Protein AF-A0A1C6C8S8-F1 (afdb_monomer_lite)

pLDDT: mean 81.88, std 15.85, range [28.2, 95.25]

Foldseek 3Di:
DDDDDDDDDDPDDDPPPDDDWAFLKKFKDKDFLVNLVQVLLVVLLVLLVVLVVLVVVLVVQVVCCVVVVDFLVVSLVSLVVSLVVLVVVLVVSNVVSVVVQVVVCVVQVDRMWMWIWGHTCWIWIDIPRDDIDTHQLQQQQEWADEPQWIWRDGPPRDTDTGGQVRMPNDHPVVVLVSSCVRHVNYDSDHHYSPCSSVVSVVSSVVSVVSSVVSVVVNVVVVVVVVVPDDPVVVVVVVVVVVVVD

Sequence (245 aa):
MPEIKTGNAGNQAQGGRALSSQPVFHAQFPVGKQEYAEFGQAPYVWLIKFHLICLAVILLSFLMQAITEQNYLCCACVSGASALLCGSYDIQAERGSRLAYRRHMISEGKPGTIYFLNFCGYLVSATDTHTPVSYDYKSIVSIAESERFFLLFLPYRLYIPVEKAAICGGSREEFLSYLFSKCPRCRSAVQKVKYKRQICLALAILFLAAFLLGFALFVFDSVRKAAAYPKGEIEKMLLIALKLL

Structure (mmCIF, N/CA/C/O backbone):
data_AF-A0A1C6C8S8-F1
#
_entry.id   AF-A0A1C6C8S8-F1
#
loop_
_atom_site.group_PDB
_atom_site.id
_atom_site.type_symbol
_atom_site.label_atom_id
_atom_site.label_alt_id
_atom_site.label_comp_id
_atom_site.label_asym_id
_atom_site.label_entity_id
_atom_site.label_seq_id
_atom_site.pdbx_PDB_ins_code
_atom_site.Cartn_x
_atom_site.Cartn_y
_atom_site.Cartn_z
_atom_site.occupancy
_atom_site.B_iso_or_equiv
_atom_site.auth_seq_id
_atom_site.auth_comp_id
_atom_site.auth_asym_id
_atom_site.auth_atom_id
_atom_site.pdbx_PDB_model_num
ATOM 1 N N . MET A 1 1 ? 58.501 -12.801 -20.873 1.00 44.22 1 MET A N 1
ATOM 2 C CA . MET A 1 1 ? 57.377 -12.473 -21.775 1.00 44.22 1 MET A CA 1
ATOM 3 C C . MET A 1 1 ? 57.221 -13.598 -22.778 1.00 44.22 1 MET A C 1
ATOM 5 O O . MET A 1 1 ? 58.154 -13.818 -23.539 1.00 44.22 1 MET A O 1
ATOM 9 N N . PRO A 1 2 ? 56.091 -14.314 -22.755 1.00 34.44 2 PRO A N 1
ATOM 10 C CA . PRO A 1 2 ? 55.593 -14.997 -23.937 1.00 34.44 2 PRO A CA 1
ATOM 11 C C . PRO A 1 2 ? 54.220 -14.450 -24.353 1.00 34.44 2 PRO A C 1
ATOM 13 O O . PRO A 1 2 ? 53.378 -14.114 -23.520 1.00 34.44 2 PRO A O 1
ATOM 16 N N . GLU A 1 3 ? 54.044 -14.341 -2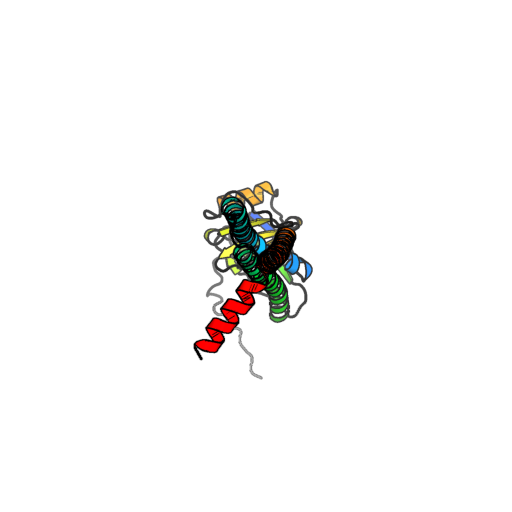5.665 1.00 30.28 3 GLU A N 1
ATOM 17 C CA . GLU A 1 3 ? 52.848 -13.883 -26.368 1.00 30.28 3 GLU A CA 1
ATOM 18 C C . GLU A 1 3 ? 51.630 -14.769 -26.075 1.00 30.28 3 GLU A C 1
ATOM 20 O O . GLU A 1 3 ? 51.677 -15.993 -26.215 1.00 30.28 3 GLU A O 1
ATOM 25 N N . I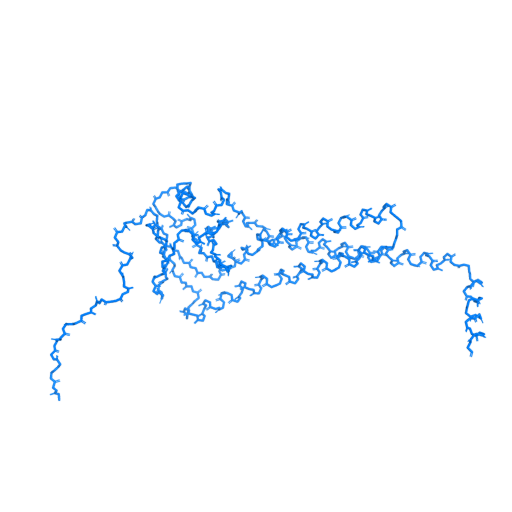LE A 1 4 ? 50.509 -14.137 -25.724 1.00 34.59 4 ILE A N 1
ATOM 26 C CA . ILE A 1 4 ? 49.207 -14.797 -25.632 1.00 34.59 4 ILE A CA 1
ATOM 27 C C . ILE A 1 4 ? 48.567 -14.738 -27.019 1.00 34.59 4 ILE A C 1
ATOM 29 O O . ILE A 1 4 ? 48.124 -13.684 -27.475 1.00 34.59 4 ILE A O 1
ATOM 33 N N . LYS A 1 5 ? 48.535 -15.893 -27.688 1.00 34.34 5 LYS A N 1
ATOM 34 C CA . LYS A 1 5 ? 47.766 -16.110 -28.913 1.00 34.34 5 LYS A CA 1
ATOM 35 C C . LYS A 1 5 ? 46.271 -16.011 -28.614 1.00 34.34 5 LYS A C 1
ATOM 37 O O . LYS A 1 5 ? 45.753 -16.649 -27.700 1.00 34.34 5 LYS A O 1
ATOM 42 N N . THR A 1 6 ? 45.596 -15.218 -29.431 1.00 40.19 6 THR A N 1
ATOM 43 C CA . THR A 1 6 ? 44.148 -15.066 -29.527 1.00 40.19 6 THR A CA 1
ATOM 44 C C . THR A 1 6 ? 43.479 -16.399 -29.873 1.00 40.19 6 THR A C 1
ATOM 46 O O . THR A 1 6 ? 43.725 -16.984 -30.925 1.00 40.19 6 THR A O 1
ATOM 49 N N . GLY A 1 7 ? 42.615 -16.875 -28.976 1.00 28.20 7 GLY A N 1
ATOM 50 C CA . GLY A 1 7 ? 41.793 -18.070 -29.155 1.00 28.20 7 GLY A CA 1
ATOM 51 C C . GLY A 1 7 ? 40.338 -17.752 -28.838 1.00 28.20 7 GLY A C 1
ATOM 52 O O . GLY A 1 7 ? 39.962 -17.595 -27.682 1.00 28.20 7 GLY A O 1
ATOM 53 N N . ASN A 1 8 ? 39.545 -17.616 -29.893 1.00 38.50 8 ASN A N 1
ATOM 54 C CA . ASN A 1 8 ? 38.111 -17.370 -29.876 1.00 38.50 8 ASN A CA 1
ATOM 55 C C . ASN A 1 8 ? 37.381 -18.643 -29.401 1.00 38.50 8 ASN A C 1
ATOM 57 O O . ASN A 1 8 ? 37.517 -19.683 -30.042 1.00 38.50 8 ASN A O 1
ATOM 61 N N . ALA A 1 9 ? 36.608 -18.581 -28.313 1.00 33.06 9 ALA A N 1
ATOM 62 C CA . ALA A 1 9 ? 35.713 -19.671 -27.924 1.00 33.06 9 ALA A CA 1
ATOM 63 C C . ALA A 1 9 ? 34.519 -19.167 -27.097 1.00 33.06 9 ALA A C 1
ATOM 65 O O . ALA A 1 9 ? 34.649 -18.806 -25.932 1.00 33.06 9 ALA A O 1
ATOM 66 N N . GLY A 1 10 ? 33.335 -19.227 -27.711 1.00 28.81 10 GLY A N 1
ATOM 67 C CA . GLY A 1 10 ? 32.143 -19.718 -27.019 1.00 28.81 10 GLY A CA 1
ATOM 68 C C . GLY A 1 10 ? 31.379 -18.735 -26.140 1.00 28.81 10 GLY A C 1
ATOM 69 O O . GLY A 1 10 ? 31.114 -19.028 -24.979 1.00 28.81 10 GLY A O 1
ATOM 70 N N . ASN A 1 11 ? 30.912 -17.627 -26.712 1.00 38.31 11 ASN A N 1
ATOM 71 C CA . ASN A 1 11 ? 29.822 -16.850 -26.125 1.00 38.31 11 ASN A CA 1
ATOM 72 C C . ASN A 1 11 ? 28.483 -17.564 -26.403 1.00 38.31 11 ASN A C 1
ATOM 74 O O . ASN A 1 11 ? 27.768 -17.205 -27.333 1.00 38.31 11 ASN A O 1
ATOM 78 N N . GLN A 1 12 ? 28.162 -18.621 -25.653 1.00 42.69 12 GLN A N 1
ATOM 79 C CA . GLN A 1 12 ? 26.838 -19.254 -25.681 1.00 42.69 12 GLN A CA 1
ATOM 80 C C . GLN A 1 12 ? 26.563 -20.020 -24.381 1.00 42.69 12 GLN A C 1
ATOM 82 O O . GLN A 1 12 ? 26.837 -21.208 -24.271 1.00 42.69 12 GLN A O 1
ATOM 87 N N . ALA A 1 13 ? 25.953 -19.339 -23.412 1.00 38.59 13 ALA A N 1
ATOM 88 C CA . ALA A 1 13 ? 24.929 -19.924 -22.548 1.00 38.59 13 ALA A CA 1
ATOM 89 C C . ALA A 1 13 ? 24.179 -18.796 -21.818 1.00 38.59 13 ALA A C 1
ATOM 91 O O . ALA A 1 13 ? 24.781 -18.000 -21.112 1.00 38.59 13 ALA A O 1
ATOM 92 N N . GLN A 1 14 ? 22.852 -18.764 -21.992 1.00 34.88 14 GLN A N 1
ATOM 93 C CA . GLN A 1 14 ? 21.855 -17.999 -21.213 1.00 34.88 14 GLN A CA 1
ATOM 94 C C . GLN A 1 14 ? 21.559 -16.516 -21.547 1.00 34.88 14 GLN A C 1
ATOM 96 O O . GLN A 1 14 ? 20.908 -15.842 -20.757 1.00 34.88 14 GLN A O 1
ATOM 101 N N . GLY A 1 15 ? 21.878 -16.020 -22.748 1.00 31.59 15 GLY A N 1
ATOM 102 C CA . GLY A 1 15 ? 21.435 -14.685 -23.223 1.00 31.59 15 GLY A CA 1
ATOM 103 C C . GLY A 1 15 ? 20.272 -14.672 -24.237 1.00 31.59 15 GLY A C 1
ATOM 104 O O . GLY A 1 15 ? 19.901 -13.624 -24.758 1.00 31.59 15 GLY A O 1
ATOM 105 N N . GLY A 1 16 ? 19.707 -15.833 -24.578 1.00 32.88 16 GLY A N 1
ATOM 106 C CA . GLY A 1 16 ? 19.008 -16.048 -25.856 1.00 32.88 16 GLY A CA 1
ATOM 107 C C . GLY A 1 16 ? 17.499 -15.779 -25.932 1.00 32.88 16 GLY A C 1
ATOM 108 O O . GLY A 1 16 ? 16.850 -16.376 -26.785 1.00 32.88 16 GLY A O 1
ATOM 109 N N . ARG A 1 17 ? 16.897 -14.945 -25.072 1.00 41.84 17 ARG A N 1
ATOM 110 C CA . ARG A 1 17 ? 15.459 -14.583 -25.203 1.00 41.84 17 ARG A CA 1
ATOM 111 C C . ARG A 1 17 ? 15.162 -13.086 -25.320 1.00 41.84 17 ARG A C 1
ATOM 113 O O . ARG A 1 17 ? 14.005 -12.730 -25.505 1.00 41.84 17 ARG A O 1
ATOM 120 N N . ALA A 1 18 ? 16.165 -12.215 -25.233 1.00 48.12 18 ALA A N 1
ATOM 121 C CA . ALA A 1 18 ? 15.924 -10.806 -24.914 1.00 48.12 18 ALA A CA 1
ATOM 122 C C . ALA A 1 18 ? 15.908 -9.807 -26.093 1.00 48.12 18 ALA A C 1
ATOM 124 O O . ALA A 1 18 ? 15.709 -8.628 -25.829 1.00 48.12 18 ALA A O 1
ATOM 125 N N . LEU A 1 19 ? 16.107 -10.193 -27.365 1.00 46.41 19 LEU A N 1
ATOM 126 C CA . LEU A 1 19 ? 16.456 -9.181 -28.388 1.00 46.41 19 LEU A CA 1
ATOM 127 C C . LEU A 1 19 ? 15.880 -9.338 -29.813 1.00 46.41 19 LEU A C 1
ATOM 129 O O . LEU A 1 19 ? 16.496 -8.856 -30.755 1.00 46.41 19 LEU A O 1
ATOM 133 N N . SER A 1 20 ? 14.715 -9.965 -30.021 1.00 45.38 20 SER A N 1
ATOM 134 C CA . SER A 1 20 ? 14.151 -10.107 -31.388 1.00 45.38 20 SER A CA 1
ATOM 135 C C . SER A 1 20 ? 12.802 -9.427 -31.651 1.00 45.38 20 SER A C 1
ATOM 137 O O . SER A 1 20 ? 12.322 -9.462 -32.780 1.00 45.38 20 SER A O 1
ATOM 139 N N . SER A 1 21 ? 12.193 -8.763 -30.668 1.00 58.50 21 SER A N 1
ATOM 140 C CA . SER A 1 21 ? 10.951 -8.001 -30.870 1.00 58.50 21 SER A CA 1
ATOM 141 C C . SER A 1 21 ? 11.161 -6.546 -30.472 1.00 58.50 21 SER A C 1
ATOM 143 O O . SER A 1 21 ? 11.492 -6.292 -29.310 1.00 58.50 21 SER A O 1
ATOM 145 N N . GLN A 1 22 ? 10.959 -5.610 -31.407 1.00 70.56 22 GLN A N 1
ATOM 146 C CA . GLN A 1 22 ? 10.956 -4.180 -31.091 1.00 70.56 22 GLN A CA 1
ATOM 147 C C . GLN A 1 22 ? 9.948 -3.894 -29.961 1.00 70.56 22 GLN A C 1
ATOM 149 O O . GLN A 1 22 ? 8.860 -4.482 -29.961 1.00 70.56 22 GLN A O 1
ATOM 154 N N . PRO A 1 23 ? 10.305 -3.051 -28.974 1.00 78.69 23 PRO A N 1
ATOM 155 C CA . PRO A 1 23 ? 9.398 -2.707 -27.889 1.00 78.69 23 PRO A CA 1
ATOM 156 C C . PRO A 1 23 ? 8.189 -1.948 -28.433 1.00 78.69 23 PRO A C 1
ATOM 158 O O . PRO A 1 23 ? 8.345 -0.975 -29.164 1.00 78.69 23 PRO A O 1
ATOM 161 N N . VAL A 1 24 ? 6.990 -2.386 -28.046 1.00 89.50 24 VAL A N 1
ATOM 162 C CA . VAL A 1 24 ? 5.737 -1.683 -28.366 1.00 89.50 24 VAL A CA 1
ATOM 163 C C . VAL A 1 24 ? 5.649 -0.406 -27.534 1.00 89.50 24 VAL A C 1
ATOM 165 O O . VAL A 1 24 ? 5.317 0.654 -28.048 1.00 89.50 24 VAL A O 1
ATOM 168 N N . PHE A 1 25 ? 6.025 -0.505 -26.257 1.00 93.00 25 PHE A N 1
ATOM 169 C CA . PHE A 1 25 ? 6.213 0.641 -25.373 1.00 93.00 25 PHE A CA 1
ATOM 170 C C . PHE A 1 25 ? 7.576 0.558 -24.701 1.00 93.00 25 PHE A C 1
ATOM 172 O O . PHE A 1 25 ? 8.087 -0.536 -24.445 1.00 93.00 25 PHE A O 1
ATOM 179 N N . HIS A 1 26 ? 8.143 1.706 -24.359 1.00 93.50 26 HIS A N 1
ATOM 180 C CA . HIS A 1 26 ? 9.333 1.781 -23.522 1.00 93.50 26 HIS A CA 1
ATOM 181 C C . HIS A 1 26 ? 9.240 2.963 -22.562 1.00 93.50 26 HIS A C 1
ATOM 183 O O . HIS A 1 26 ? 8.523 3.925 -22.825 1.00 93.50 26 HIS A O 1
ATOM 189 N N . ALA A 1 27 ? 9.941 2.878 -21.437 1.00 94.19 27 ALA A N 1
ATOM 190 C CA . ALA A 1 27 ? 10.029 3.966 -20.477 1.00 94.19 27 ALA A CA 1
ATOM 191 C C . ALA A 1 27 ? 11.425 4.038 -19.868 1.00 94.19 27 ALA A C 1
ATOM 193 O O . ALA A 1 27 ? 11.993 3.013 -19.483 1.00 94.19 27 ALA A O 1
ATOM 194 N N . GLN A 1 28 ? 11.949 5.256 -19.751 1.00 94.50 28 GLN A N 1
ATOM 195 C CA . GLN A 1 28 ? 13.211 5.533 -19.077 1.00 94.50 28 GLN A CA 1
ATOM 196 C C . GLN A 1 28 ? 13.020 6.665 -18.077 1.00 94.50 28 GLN A C 1
ATOM 198 O O . GLN A 1 28 ? 12.619 7.762 -18.456 1.00 94.50 28 GLN A O 1
ATOM 203 N N . PHE A 1 29 ? 13.319 6.410 -16.806 1.00 94.12 29 PHE A N 1
ATOM 204 C CA . PHE A 1 29 ? 13.116 7.403 -15.754 1.00 94.12 29 PHE A CA 1
ATOM 205 C C . PHE A 1 29 ? 14.058 7.196 -14.564 1.00 94.12 29 PHE A C 1
ATOM 207 O O . PHE A 1 29 ? 14.432 6.060 -14.254 1.00 94.12 29 PHE A O 1
ATOM 214 N N . PRO A 1 30 ? 14.453 8.279 -13.874 1.00 91.69 30 PRO A N 1
ATOM 215 C CA . PRO A 1 30 ? 15.222 8.185 -12.646 1.00 91.69 30 PRO A CA 1
ATOM 216 C C . PRO A 1 30 ? 14.328 7.777 -11.471 1.00 91.69 30 PRO A C 1
ATOM 218 O O . PRO A 1 30 ? 13.197 8.238 -11.325 1.00 91.69 30 PRO A O 1
ATOM 221 N N . VAL A 1 31 ? 14.867 6.943 -10.587 1.00 90.19 31 VAL A N 1
ATOM 222 C CA . VAL A 1 31 ? 14.238 6.565 -9.321 1.00 90.19 31 VAL A CA 1
ATOM 223 C C . VAL A 1 31 ? 15.185 6.913 -8.187 1.00 90.19 31 VAL A C 1
ATOM 225 O O . VAL A 1 31 ? 16.296 6.390 -8.121 1.00 90.19 31 VAL A O 1
ATOM 228 N N . GLY A 1 32 ? 14.737 7.777 -7.281 1.00 87.69 32 GLY A N 1
ATOM 229 C CA . GLY A 1 32 ? 15.446 8.144 -6.065 1.00 87.69 32 GLY A CA 1
ATOM 230 C C . GLY A 1 32 ? 14.521 8.150 -4.850 1.00 87.69 32 GLY A C 1
ATOM 231 O O . GLY A 1 32 ? 13.473 7.502 -4.804 1.00 87.69 32 GLY A O 1
ATOM 232 N N . LYS A 1 33 ? 14.921 8.882 -3.808 1.00 87.69 33 LYS A N 1
ATOM 233 C CA . LYS A 1 33 ? 14.223 8.895 -2.511 1.00 87.69 33 LYS A CA 1
ATOM 234 C C . LYS A 1 33 ? 12.742 9.276 -2.609 1.00 87.69 33 LYS A C 1
ATOM 236 O O . LYS A 1 33 ? 11.922 8.713 -1.882 1.00 87.69 33 LYS A O 1
ATOM 241 N N . GLN A 1 34 ? 12.408 10.251 -3.454 1.00 87.12 34 GLN A N 1
ATOM 242 C CA . GLN A 1 34 ? 11.043 10.759 -3.587 1.00 87.12 34 GLN A CA 1
ATOM 243 C C . GLN A 1 34 ? 10.130 9.713 -4.233 1.00 87.12 34 GLN A C 1
ATOM 245 O O . GLN A 1 34 ? 9.029 9.466 -3.743 1.00 87.12 34 GLN A O 1
ATOM 250 N N . GLU A 1 35 ? 10.622 9.036 -5.263 1.00 89.25 35 GLU A N 1
ATOM 251 C CA . GLU A 1 35 ? 9.917 7.969 -5.965 1.00 89.25 35 GLU A CA 1
ATOM 252 C C . GLU A 1 35 ? 9.665 6.784 -5.021 1.00 89.25 35 GLU A C 1
ATOM 254 O O . GLU A 1 35 ? 8.538 6.303 -4.913 1.00 89.25 35 GLU A O 1
ATOM 259 N N . TYR A 1 36 ? 10.657 6.396 -4.208 1.00 86.25 36 TYR A N 1
ATOM 260 C CA . TYR A 1 36 ? 10.475 5.374 -3.166 1.00 86.25 36 TYR A CA 1
ATOM 261 C C . TYR A 1 36 ? 9.420 5.742 -2.110 1.00 86.25 36 TYR A C 1
ATOM 263 O O . TYR A 1 36 ? 8.735 4.853 -1.587 1.00 86.25 36 TYR A O 1
ATOM 271 N N . ALA A 1 37 ? 9.261 7.030 -1.793 1.00 85.19 37 ALA A N 1
ATOM 272 C CA . ALA A 1 37 ? 8.209 7.494 -0.891 1.00 85.19 37 ALA A CA 1
ATOM 273 C C . ALA A 1 37 ? 6.816 7.392 -1.536 1.00 85.19 37 ALA A C 1
ATOM 275 O O . ALA A 1 37 ? 5.847 7.041 -0.858 1.00 85.19 37 ALA A O 1
ATOM 276 N N . GLU A 1 38 ? 6.712 7.640 -2.843 1.00 86.94 38 GLU A N 1
ATOM 277 C CA . GLU A 1 38 ? 5.475 7.454 -3.603 1.00 86.94 38 GLU A CA 1
ATOM 278 C C . GLU A 1 38 ? 5.104 5.969 -3.710 1.00 86.94 38 GLU A C 1
ATOM 280 O O . GLU A 1 38 ? 3.962 5.588 -3.441 1.00 86.94 38 GLU A O 1
ATOM 285 N N . PHE A 1 39 ? 6.082 5.101 -3.978 1.00 83.75 39 PHE A N 1
ATOM 286 C CA . PHE A 1 39 ? 5.868 3.655 -3.990 1.00 83.75 39 PHE A CA 1
ATOM 287 C C . PHE A 1 39 ? 5.475 3.104 -2.616 1.00 83.75 39 PHE A C 1
ATOM 289 O O . PHE A 1 39 ? 4.706 2.148 -2.512 1.00 83.75 39 PHE A O 1
ATOM 296 N N . GLY A 1 40 ? 5.949 3.746 -1.545 1.00 82.62 40 GLY A N 1
ATOM 297 C CA . GLY A 1 40 ? 5.568 3.444 -0.168 1.00 82.62 40 GLY A CA 1
ATOM 298 C C . GLY A 1 40 ? 4.070 3.567 0.111 1.00 82.62 40 GLY A C 1
ATOM 299 O O . GLY A 1 40 ? 3.608 3.087 1.143 1.00 82.62 40 GLY A O 1
ATOM 300 N N . GLN A 1 41 ? 3.289 4.162 -0.797 1.00 83.12 41 GLN A N 1
ATOM 301 C CA . GLN A 1 41 ? 1.834 4.221 -0.681 1.00 83.12 41 GLN A CA 1
ATOM 302 C C . GLN A 1 41 ? 1.136 2.927 -1.145 1.00 83.12 41 GLN A C 1
ATOM 304 O O . GLN A 1 41 ? -0.006 2.666 -0.764 1.00 83.12 41 GLN A O 1
ATOM 309 N N . ALA A 1 42 ? 1.812 2.086 -1.932 1.00 82.94 42 ALA A N 1
ATOM 310 C CA . ALA A 1 42 ? 1.256 0.870 -2.524 1.00 82.94 42 ALA A CA 1
ATOM 311 C C . ALA A 1 42 ? 0.661 -0.123 -1.493 1.00 82.94 42 ALA A C 1
ATOM 313 O O . ALA A 1 42 ? -0.447 -0.619 -1.721 1.00 82.94 42 ALA A O 1
ATOM 314 N N . PRO A 1 43 ? 1.291 -0.372 -0.322 1.00 84.25 43 PRO A N 1
ATOM 315 C CA . PRO A 1 43 ? 0.725 -1.248 0.709 1.00 84.25 43 PRO A CA 1
ATOM 316 C C . PRO A 1 43 ? -0.628 -0.769 1.262 1.00 84.25 43 PRO A C 1
ATOM 318 O O . PRO A 1 43 ? -1.474 -1.588 1.632 1.00 84.25 43 PRO A O 1
ATOM 321 N N . TYR A 1 44 ? -0.880 0.546 1.266 1.00 85.88 44 TYR A N 1
ATOM 322 C CA . TYR A 1 44 ? -2.116 1.129 1.800 1.00 85.88 44 TYR A CA 1
ATOM 323 C C . TYR A 1 44 ? -3.351 0.809 0.943 1.00 85.88 44 TYR A C 1
ATOM 325 O O . TYR A 1 44 ? -4.484 0.925 1.409 1.00 85.88 44 TYR A O 1
ATOM 333 N N . VAL A 1 45 ? -3.159 0.340 -0.297 1.00 83.25 45 VAL A N 1
ATOM 334 C CA . VAL A 1 45 ? -4.239 -0.180 -1.151 1.00 83.25 45 VAL A CA 1
ATOM 335 C C . VAL A 1 45 ? -4.941 -1.373 -0.512 1.00 83.25 45 VAL A C 1
ATOM 337 O O . VAL A 1 45 ? -6.167 -1.478 -0.591 1.00 83.25 45 VAL A O 1
ATOM 340 N N . TRP A 1 46 ? -4.176 -2.251 0.132 1.00 80.56 46 TRP A N 1
ATOM 341 C CA . TRP A 1 46 ? -4.722 -3.386 0.865 1.00 80.56 46 TRP A CA 1
ATOM 342 C C . TRP A 1 46 ? -5.131 -2.980 2.281 1.00 80.56 46 TRP A C 1
ATOM 344 O O . TRP A 1 46 ? -6.210 -3.351 2.741 1.00 80.56 46 TRP A O 1
ATOM 354 N N . LEU A 1 47 ? -4.317 -2.146 2.933 1.00 86.88 47 LEU A N 1
ATOM 355 C CA . LEU A 1 47 ? -4.519 -1.774 4.329 1.00 86.88 47 LEU A CA 1
ATOM 356 C C . LEU A 1 47 ? -5.825 -1.006 4.581 1.00 86.88 47 LEU A C 1
ATOM 358 O O . LEU A 1 47 ? -6.460 -1.199 5.615 1.00 86.88 47 LEU A O 1
ATOM 362 N N . ILE A 1 48 ? -6.284 -0.209 3.614 1.00 89.44 48 ILE A N 1
ATOM 363 C CA . ILE A 1 48 ? -7.572 0.486 3.722 1.00 89.44 48 ILE A CA 1
ATOM 364 C C . ILE A 1 48 ? -8.755 -0.484 3.828 1.00 89.44 48 ILE A C 1
ATOM 366 O O . ILE A 1 48 ? -9.704 -0.208 4.551 1.00 89.44 48 ILE A O 1
ATOM 370 N N . LYS A 1 49 ? -8.705 -1.647 3.160 1.00 88.94 49 LYS A N 1
ATOM 371 C CA . LYS A 1 49 ? -9.776 -2.654 3.256 1.00 88.94 49 LYS A CA 1
ATOM 372 C C . LYS A 1 49 ? -9.858 -3.211 4.672 1.00 88.94 49 LYS A C 1
ATOM 374 O O . LYS A 1 49 ? -10.949 -3.368 5.201 1.00 88.94 49 LYS A O 1
ATOM 379 N N . PHE A 1 50 ? -8.701 -3.452 5.285 1.00 90.50 50 PHE A N 1
ATOM 380 C CA . PHE A 1 50 ? -8.611 -3.880 6.676 1.00 90.50 50 PHE A CA 1
ATOM 381 C C . PHE A 1 50 ? -9.173 -2.818 7.633 1.00 90.50 50 PHE A C 1
ATOM 383 O O . PHE A 1 50 ? -10.012 -3.145 8.466 1.00 90.50 50 PHE A O 1
ATOM 390 N N . HIS A 1 51 ? -8.818 -1.541 7.449 1.00 92.62 51 HIS A N 1
ATOM 391 C CA . HIS A 1 51 ? -9.382 -0.452 8.254 1.00 92.62 51 HIS A CA 1
ATOM 392 C C . HIS A 1 51 ? -10.907 -0.357 8.119 1.00 92.62 51 HIS A C 1
ATOM 394 O O . HIS A 1 51 ? -11.591 -0.160 9.116 1.00 92.62 51 HIS A O 1
ATOM 400 N N . LEU A 1 52 ? -11.462 -0.524 6.914 1.00 93.38 52 LEU A N 1
ATOM 401 C CA . LEU A 1 52 ? -12.915 -0.507 6.712 1.00 93.38 52 LEU A CA 1
ATOM 402 C C . LEU A 1 52 ? -13.622 -1.661 7.437 1.00 93.38 52 LEU A C 1
ATOM 404 O O . LEU A 1 52 ? -14.715 -1.466 7.964 1.00 93.38 52 LEU A O 1
ATOM 408 N N . ILE A 1 53 ? -12.994 -2.838 7.515 1.00 93.81 53 ILE A N 1
ATOM 409 C CA . ILE A 1 53 ? -13.512 -3.963 8.307 1.00 93.81 53 ILE A CA 1
ATOM 410 C C . ILE A 1 53 ? -13.491 -3.609 9.799 1.00 93.81 53 ILE A C 1
ATOM 412 O O . ILE A 1 53 ? -14.509 -3.766 10.470 1.00 93.81 53 ILE A O 1
ATOM 416 N N . CYS A 1 54 ? -12.378 -3.074 10.314 1.00 93.88 54 CYS A N 1
ATOM 417 C CA . CYS A 1 54 ? -12.296 -2.609 11.703 1.00 93.88 54 CYS A CA 1
ATOM 418 C C . CYS A 1 54 ? -13.354 -1.543 12.013 1.00 93.88 54 CYS A C 1
ATOM 420 O O . CYS A 1 54 ? -14.019 -1.626 13.041 1.00 93.88 54 CYS A O 1
ATOM 422 N N . LEU A 1 55 ? -13.562 -0.584 11.106 1.00 95.12 55 LEU A N 1
ATOM 423 C CA . LEU A 1 55 ? -14.595 0.440 11.241 1.00 95.12 55 LEU A CA 1
ATOM 424 C C . LEU A 1 55 ? -15.988 -0.191 11.363 1.00 95.12 55 LEU A C 1
ATOM 426 O O . LEU A 1 55 ? -16.733 0.169 12.268 1.00 95.12 55 LEU A O 1
ATOM 430 N N . ALA A 1 56 ? -16.329 -1.147 10.495 1.00 94.88 56 ALA A N 1
ATOM 431 C CA . ALA A 1 56 ? -17.617 -1.836 10.551 1.00 94.88 56 ALA A CA 1
ATOM 432 C C . ALA A 1 56 ? -17.818 -2.581 11.883 1.00 94.88 56 ALA A C 1
ATOM 434 O O . ALA A 1 56 ? -18.894 -2.501 12.472 1.00 94.88 56 ALA A O 1
ATOM 435 N N . VAL A 1 57 ? -16.777 -3.250 12.392 1.00 93.69 57 VAL A N 1
ATOM 436 C CA . VAL A 1 57 ? -16.816 -3.953 13.686 1.00 93.69 57 VAL A CA 1
ATOM 437 C C . VAL A 1 57 ? -17.000 -2.977 14.851 1.00 93.69 57 VAL A C 1
ATOM 439 O O . VAL A 1 57 ? -17.810 -3.235 15.739 1.00 93.69 57 VAL A O 1
ATOM 442 N N . ILE A 1 58 ? -16.298 -1.838 14.841 1.00 92.81 58 ILE A N 1
ATOM 443 C CA . ILE A 1 58 ? -16.459 -0.789 15.858 1.00 92.81 58 ILE A CA 1
ATOM 444 C C . ILE A 1 58 ? -17.890 -0.249 15.835 1.00 92.81 58 ILE A C 1
ATOM 446 O O . ILE A 1 58 ? -18.539 -0.206 16.876 1.00 92.81 58 ILE A O 1
ATOM 450 N N . LEU A 1 59 ? -18.405 0.120 14.658 1.00 92.62 59 LEU A N 1
ATOM 451 C CA . LEU A 1 59 ? -19.766 0.642 14.519 1.00 92.62 59 LEU A CA 1
ATOM 452 C C . LEU A 1 59 ? -20.813 -0.365 15.007 1.00 92.62 59 LEU A C 1
ATOM 454 O O . LEU A 1 59 ? -21.725 0.015 15.737 1.00 92.62 59 LEU A O 1
ATOM 458 N N . LEU A 1 60 ? -20.658 -1.647 14.664 1.00 92.00 60 LEU A N 1
ATOM 459 C CA . LEU A 1 60 ? -21.551 -2.705 15.134 1.00 92.00 60 LEU A CA 1
ATOM 460 C C . LEU A 1 60 ? -21.484 -2.870 16.659 1.00 92.00 60 LEU A C 1
ATOM 462 O O . LEU A 1 60 ? -22.519 -3.041 17.295 1.00 92.00 60 LEU A O 1
ATOM 466 N N . SER A 1 61 ? -20.291 -2.776 17.253 1.00 89.19 61 SER A N 1
ATOM 467 C CA . SER A 1 61 ? -20.116 -2.833 18.708 1.00 89.19 61 SER A CA 1
ATOM 468 C C . SER A 1 61 ? -20.851 -1.686 19.409 1.00 89.19 61 SER A C 1
ATOM 470 O O . SER A 1 61 ? -21.616 -1.938 20.340 1.00 89.19 61 SER A O 1
ATOM 472 N N . PHE A 1 62 ? -20.708 -0.452 18.912 1.00 86.56 62 PHE A N 1
ATOM 473 C CA . PHE A 1 62 ? -21.433 0.709 19.440 1.00 86.56 62 PHE A CA 1
ATOM 474 C C . PHE A 1 62 ? -22.952 0.606 19.235 1.00 86.56 62 PHE A C 1
ATOM 476 O O . PHE A 1 62 ? -23.711 0.980 20.126 1.00 86.56 62 PHE A O 1
ATOM 483 N N . LEU A 1 63 ? -23.410 0.068 18.100 1.00 89.00 63 LEU A N 1
ATOM 484 C CA . LEU A 1 63 ? -24.834 -0.151 17.833 1.00 89.00 63 LEU A CA 1
ATOM 485 C C . LEU A 1 63 ? -25.436 -1.180 18.800 1.00 89.00 63 LEU A C 1
ATOM 487 O O . LEU A 1 63 ? -26.476 -0.928 19.402 1.00 89.00 63 LEU A O 1
ATOM 491 N N . MET A 1 64 ? -24.769 -2.323 18.984 1.00 86.25 64 MET A N 1
ATOM 492 C CA . MET A 1 64 ? -25.206 -3.355 19.929 1.00 86.25 64 MET A CA 1
ATOM 493 C C . MET A 1 64 ? -25.286 -2.809 21.350 1.00 86.25 64 MET A C 1
ATOM 495 O O . MET A 1 64 ? -26.261 -3.059 22.056 1.00 86.25 64 MET A O 1
ATOM 499 N N . GLN A 1 65 ? -24.293 -2.018 21.747 1.00 84.19 65 GLN A N 1
ATOM 500 C CA . GLN A 1 65 ? -24.260 -1.343 23.036 1.00 84.19 65 GLN A CA 1
ATOM 501 C C . GLN A 1 65 ? -25.429 -0.361 23.218 1.00 84.19 65 GLN A C 1
ATOM 503 O O . GLN A 1 65 ? -26.038 -0.340 24.285 1.00 84.19 65 GLN A O 1
ATOM 508 N N . ALA A 1 66 ? -25.777 0.415 22.187 1.00 82.69 66 ALA A N 1
ATOM 509 C CA . ALA A 1 66 ? -26.916 1.332 22.227 1.00 82.69 66 ALA A CA 1
ATOM 510 C C . ALA A 1 66 ? -28.270 0.609 22.363 1.00 82.69 66 ALA A C 1
ATOM 512 O O . ALA A 1 66 ? -29.180 1.145 22.986 1.00 82.69 66 ALA A O 1
ATOM 513 N N . ILE A 1 67 ? -28.404 -0.600 21.805 1.00 85.19 67 ILE A N 1
ATOM 514 C CA . ILE A 1 67 ? -29.638 -1.403 21.875 1.00 85.19 67 ILE A CA 1
ATOM 515 C C . ILE A 1 67 ? -29.763 -2.136 23.217 1.00 85.19 67 ILE A C 1
ATOM 517 O O . ILE A 1 67 ? -30.862 -2.294 23.736 1.00 85.19 67 ILE A O 1
ATOM 521 N N . THR A 1 68 ? -28.648 -2.632 23.757 1.00 79.62 68 THR A N 1
ATOM 522 C CA . THR A 1 68 ? -28.653 -3.571 24.894 1.00 79.62 68 THR A CA 1
ATOM 523 C C . THR A 1 68 ? -28.406 -2.924 26.258 1.00 79.62 68 THR A C 1
ATOM 525 O O . THR A 1 68 ? -28.381 -3.644 27.253 1.00 79.62 68 THR A O 1
ATOM 528 N N . GLU A 1 69 ? -28.210 -1.599 26.321 1.00 67.38 69 GLU A N 1
ATOM 529 C CA . GLU A 1 69 ? -27.874 -0.840 27.544 1.00 67.38 69 GLU A CA 1
ATOM 530 C C . GLU A 1 69 ? -26.755 -1.491 28.393 1.00 67.38 69 GLU A C 1
ATOM 532 O O . GLU A 1 69 ? -26.752 -1.437 29.624 1.00 67.38 69 GLU A O 1
ATOM 537 N N . GLN A 1 70 ? -25.787 -2.144 27.738 1.00 64.56 70 GLN A N 1
ATOM 538 C CA . GLN A 1 70 ? -24.719 -2.883 28.418 1.00 64.56 70 GLN A CA 1
ATOM 539 C C . GLN A 1 70 ? -23.570 -1.967 28.881 1.00 64.56 70 GLN A C 1
ATOM 541 O O . GLN A 1 70 ? -23.743 -0.770 29.098 1.00 64.56 70 GLN A O 1
ATOM 546 N N . ASN A 1 71 ? -22.379 -2.512 29.123 1.00 71.12 71 ASN A N 1
ATOM 547 C CA . ASN A 1 71 ? -21.204 -1.780 29.589 1.00 71.12 71 ASN A CA 1
ATOM 548 C C . ASN A 1 71 ? -20.342 -1.291 28.401 1.00 71.12 71 ASN A C 1
ATOM 550 O O . ASN A 1 71 ? -19.894 -2.093 27.580 1.00 71.12 71 ASN A O 1
ATOM 554 N N . TYR A 1 72 ? -20.016 0.009 28.367 1.00 82.44 72 TYR A N 1
ATOM 555 C CA . TYR A 1 72 ? -19.169 0.645 27.341 1.00 82.44 72 TYR A CA 1
ATOM 556 C C . TYR A 1 72 ? -17.728 0.108 27.267 1.00 82.44 72 TYR A C 1
ATOM 558 O O . TYR A 1 72 ? -17.013 0.393 26.302 1.00 82.44 72 TYR A O 1
ATOM 566 N N . LEU A 1 73 ? -17.300 -0.702 28.240 1.00 84.75 73 LEU A N 1
ATOM 567 C CA . LEU A 1 73 ? -15.981 -1.330 28.264 1.00 84.75 73 LEU A CA 1
ATOM 568 C C . LEU A 1 73 ? -15.699 -2.157 27.000 1.00 84.75 73 LEU A C 1
ATOM 570 O O . LEU A 1 73 ? -14.602 -2.073 26.455 1.00 84.75 73 LEU A O 1
ATOM 574 N N . CYS A 1 74 ? -16.678 -2.914 26.492 1.00 85.62 74 CYS A N 1
ATOM 575 C CA . CYS A 1 74 ? -16.484 -3.726 25.285 1.00 85.62 74 CYS A CA 1
ATOM 576 C C . CYS A 1 74 ? -16.191 -2.849 24.056 1.00 85.62 74 CYS A C 1
ATOM 578 O O . CYS A 1 74 ? -15.233 -3.103 23.323 1.00 85.62 74 CYS A O 1
ATOM 580 N N . CYS A 1 75 ? -16.953 -1.763 23.885 1.00 86.62 75 CYS A N 1
ATOM 581 C CA . CYS A 1 75 ? -16.745 -0.791 22.809 1.00 86.62 75 CYS A CA 1
ATOM 582 C C . CYS A 1 75 ? -15.355 -0.150 22.897 1.00 86.62 75 CYS A C 1
ATOM 584 O O . CYS A 1 75 ? -14.661 -0.028 21.883 1.00 86.62 75 CYS A O 1
ATOM 586 N N . ALA A 1 76 ? -14.921 0.214 24.111 1.00 89.88 76 ALA A N 1
ATOM 587 C CA . ALA A 1 76 ? -13.577 0.726 24.351 1.00 89.88 76 ALA A CA 1
ATOM 588 C C . ALA A 1 76 ? -12.516 -0.323 23.970 1.00 89.88 76 ALA A C 1
ATOM 590 O O . ALA A 1 76 ? -11.632 -0.044 23.168 1.00 89.88 76 ALA A O 1
ATOM 591 N N . CYS A 1 77 ? -12.623 -1.566 24.438 1.00 91.12 77 CYS A N 1
ATOM 592 C CA . CYS A 1 77 ? -11.649 -2.609 24.110 1.00 91.12 77 CYS A CA 1
ATOM 593 C C . CYS A 1 77 ? -11.537 -2.869 22.597 1.00 91.12 77 CYS A C 1
ATOM 595 O O . CYS A 1 77 ? -10.426 -2.940 22.073 1.00 91.12 77 CYS A O 1
ATOM 597 N N . VAL A 1 78 ? -12.662 -2.967 21.881 1.00 92.94 78 VAL A N 1
ATOM 598 C CA . VAL A 1 78 ? -12.684 -3.220 20.428 1.00 92.94 78 VAL A CA 1
ATOM 599 C C . VAL A 1 78 ? -12.062 -2.064 19.643 1.00 92.94 78 VAL A C 1
ATOM 601 O O . VAL A 1 78 ? -11.237 -2.289 18.751 1.00 92.94 78 VAL A O 1
ATOM 604 N N . SER A 1 79 ? -12.425 -0.823 19.973 1.00 93.44 79 SER A N 1
ATOM 605 C CA . SER A 1 79 ? -11.873 0.369 19.315 1.00 93.44 79 SER A CA 1
ATOM 606 C C . SER A 1 79 ? -10.389 0.565 19.636 1.00 93.44 79 SER A C 1
ATOM 608 O O . SER A 1 79 ? -9.602 0.812 18.723 1.00 93.44 79 SER A O 1
ATOM 610 N N . GLY A 1 80 ? -9.977 0.347 20.888 1.00 93.50 80 GLY A N 1
ATOM 611 C CA . GLY A 1 80 ? -8.579 0.416 21.315 1.00 93.50 80 GLY A CA 1
ATOM 612 C C . GLY A 1 80 ? -7.703 -0.641 20.641 1.00 93.50 80 GLY A C 1
ATOM 613 O O . GLY A 1 80 ? -6.660 -0.310 20.075 1.00 93.50 80 GLY A O 1
ATOM 614 N N . ALA A 1 81 ? -8.148 -1.903 20.614 1.00 94.75 81 ALA A N 1
ATOM 615 C CA . ALA A 1 81 ? -7.442 -2.976 19.913 1.00 94.75 81 ALA A CA 1
ATOM 616 C C . ALA A 1 81 ? -7.320 -2.682 18.410 1.00 94.75 81 ALA A C 1
ATOM 618 O O . ALA A 1 81 ? -6.249 -2.849 17.826 1.00 94.75 81 ALA A O 1
ATOM 619 N N . SER A 1 82 ? -8.391 -2.179 17.790 1.00 93.94 82 SER A N 1
ATOM 620 C CA . SER A 1 82 ? -8.387 -1.795 16.375 1.00 93.94 82 SER A CA 1
ATOM 621 C C . SER A 1 82 ? -7.425 -0.641 16.090 1.00 93.94 82 SER A C 1
ATOM 623 O O . SER A 1 82 ? -6.689 -0.705 15.106 1.00 93.94 82 SER A O 1
ATOM 625 N N . ALA A 1 83 ? -7.383 0.380 16.954 1.00 94.19 83 ALA A N 1
ATOM 626 C CA . ALA A 1 83 ? -6.464 1.510 16.836 1.00 94.19 83 ALA A CA 1
ATOM 627 C C . ALA A 1 83 ? -4.998 1.060 16.929 1.00 94.19 83 ALA A C 1
ATOM 629 O O . ALA A 1 83 ? -4.181 1.446 16.093 1.00 94.19 83 ALA A O 1
ATOM 630 N N . LEU A 1 84 ? -4.674 0.191 17.894 1.00 94.12 84 LEU A N 1
ATOM 631 C CA . LEU A 1 84 ? -3.328 -0.364 18.054 1.00 94.12 84 LEU A CA 1
ATOM 632 C C . LEU A 1 84 ? -2.915 -1.216 16.851 1.00 94.12 84 LEU A C 1
ATOM 634 O O . LEU A 1 84 ? -1.827 -1.023 16.306 1.00 94.12 84 LEU A O 1
ATOM 638 N N . LEU A 1 85 ? -3.781 -2.130 16.404 1.00 93.31 85 LEU A N 1
ATOM 639 C CA . LEU A 1 85 ? -3.503 -2.987 15.251 1.00 93.31 85 LEU A CA 1
ATOM 640 C C . LEU A 1 85 ? -3.290 -2.151 13.987 1.00 93.31 85 LEU A C 1
ATOM 642 O O . LEU A 1 85 ? -2.238 -2.259 13.356 1.00 93.31 85 LEU A O 1
ATOM 646 N N . CYS A 1 86 ? -4.242 -1.281 13.649 1.00 92.31 86 CYS A N 1
ATOM 647 C CA . CYS A 1 86 ? -4.177 -0.431 12.461 1.00 92.31 86 CYS A CA 1
ATOM 648 C C . CYS A 1 86 ? -2.970 0.518 12.495 1.00 92.31 86 CYS A C 1
ATOM 650 O O . CYS A 1 86 ? -2.189 0.550 11.543 1.00 92.31 86 CYS A O 1
ATOM 652 N N . GLY A 1 87 ? -2.744 1.198 13.624 1.00 91.06 87 GLY A N 1
ATOM 653 C CA . GLY A 1 87 ? -1.595 2.084 13.806 1.00 91.06 87 GLY A CA 1
ATOM 654 C C . GLY A 1 87 ? -0.256 1.349 13.697 1.00 91.06 87 GLY A C 1
ATOM 655 O O . GLY A 1 87 ? 0.684 1.850 13.079 1.00 91.06 87 GLY A O 1
ATOM 656 N N . SER A 1 88 ? -0.161 0.121 14.218 1.00 90.62 88 SER A N 1
ATOM 657 C CA . SER A 1 88 ? 1.055 -0.688 14.084 1.00 90.62 88 SER A CA 1
ATOM 658 C C . SER A 1 88 ? 1.351 -1.059 12.626 1.00 90.62 88 SER A C 1
ATOM 660 O O . SER A 1 88 ? 2.514 -1.031 12.213 1.00 90.62 88 SER A O 1
ATOM 662 N N . TYR A 1 89 ? 0.325 -1.361 11.824 1.00 89.88 89 TYR A N 1
ATOM 663 C CA . TYR A 1 89 ? 0.492 -1.646 10.400 1.00 89.88 89 TYR A CA 1
ATOM 664 C C . TYR A 1 89 ? 0.888 -0.402 9.603 1.00 89.88 89 TYR A C 1
ATOM 666 O O . TYR A 1 89 ? 1.741 -0.508 8.720 1.00 89.88 89 TYR A O 1
ATOM 674 N N . ASP A 1 90 ? 0.336 0.767 9.932 1.00 87.69 90 ASP A N 1
ATOM 675 C CA . ASP A 1 90 ? 0.726 2.036 9.310 1.00 87.69 90 ASP A CA 1
ATOM 676 C C . ASP A 1 90 ? 2.213 2.336 9.547 1.00 87.69 90 ASP A C 1
ATOM 678 O O . ASP A 1 90 ? 2.943 2.674 8.609 1.00 87.69 90 ASP A O 1
ATOM 682 N N . ILE A 1 91 ? 2.692 2.131 10.781 1.00 88.12 91 ILE A N 1
ATOM 683 C CA . ILE A 1 91 ? 4.109 2.284 11.140 1.00 88.12 91 ILE A CA 1
ATOM 684 C C . ILE A 1 91 ? 4.974 1.266 10.388 1.00 88.12 91 ILE A C 1
ATOM 686 O O . ILE A 1 91 ? 6.050 1.612 9.891 1.00 88.12 91 ILE A O 1
ATOM 690 N N . GLN A 1 92 ? 4.532 0.010 10.291 1.00 88.19 92 GLN A N 1
ATOM 691 C CA . GLN A 1 92 ? 5.253 -1.027 9.550 1.00 88.19 92 GLN A CA 1
ATOM 692 C C . GLN A 1 92 ? 5.348 -0.706 8.054 1.00 88.19 92 GLN A C 1
ATOM 694 O O . GLN A 1 92 ? 6.419 -0.873 7.471 1.00 88.19 92 GLN A O 1
ATOM 699 N N . ALA A 1 93 ? 4.273 -0.207 7.439 1.00 85.75 93 ALA A N 1
ATOM 700 C CA . ALA A 1 93 ? 4.265 0.197 6.036 1.00 85.75 93 ALA A CA 1
ATOM 701 C C . ALA A 1 93 ? 5.247 1.352 5.779 1.00 85.75 93 ALA A C 1
ATOM 703 O O . ALA A 1 93 ? 6.053 1.289 4.845 1.00 85.75 93 ALA A O 1
ATOM 704 N N . GLU A 1 94 ? 5.262 2.363 6.653 1.00 85.31 94 GLU A N 1
ATOM 705 C CA . GLU A 1 94 ? 6.205 3.479 6.552 1.00 85.31 94 GLU A CA 1
ATOM 706 C C . GLU A 1 94 ? 7.662 3.033 6.745 1.00 85.31 94 GLU A C 1
ATOM 708 O O . GLU A 1 94 ? 8.545 3.404 5.962 1.00 85.31 94 GLU A O 1
ATOM 713 N N . ARG A 1 95 ? 7.931 2.195 7.754 1.00 87.00 95 ARG A N 1
ATOM 714 C CA . ARG A 1 95 ? 9.264 1.610 7.968 1.00 87.00 95 ARG A CA 1
ATOM 715 C C . ARG A 1 95 ? 9.701 0.769 6.771 1.00 87.00 95 ARG A C 1
ATOM 717 O O . ARG A 1 95 ? 10.860 0.861 6.371 1.00 87.00 95 ARG A O 1
ATOM 724 N N . GLY A 1 96 ? 8.785 0.005 6.177 1.00 85.88 96 GLY A N 1
ATOM 725 C CA . GLY A 1 96 ? 9.029 -0.811 4.989 1.00 85.88 96 GLY A CA 1
ATOM 726 C C . GLY A 1 96 ? 9.491 0.015 3.789 1.00 85.88 96 GLY A C 1
ATOM 727 O O . GLY A 1 96 ? 10.496 -0.329 3.173 1.00 85.88 96 GLY A O 1
ATOM 728 N N . SER A 1 97 ? 8.831 1.143 3.506 1.00 83.06 97 SER A N 1
ATOM 729 C CA . SER A 1 97 ? 9.238 2.060 2.427 1.00 83.06 97 SER A CA 1
ATOM 730 C C . SER A 1 97 ? 10.632 2.655 2.667 1.00 83.06 97 SER A C 1
ATOM 732 O O . SER A 1 97 ? 11.494 2.607 1.787 1.00 83.06 97 SER A O 1
ATOM 734 N N . ARG A 1 98 ? 10.908 3.133 3.890 1.00 86.25 98 ARG A N 1
ATOM 735 C CA . ARG A 1 98 ? 12.240 3.656 4.254 1.00 86.25 98 ARG A CA 1
ATOM 736 C C . ARG A 1 98 ? 13.327 2.589 4.129 1.00 86.25 98 ARG A C 1
ATOM 738 O O . ARG A 1 98 ? 14.434 2.885 3.683 1.00 86.25 98 ARG A O 1
ATOM 745 N N . LEU A 1 99 ? 13.020 1.354 4.524 1.00 87.50 99 LEU A N 1
ATOM 746 C CA . LEU A 1 99 ? 13.942 0.229 4.422 1.00 87.50 99 LEU A CA 1
ATOM 747 C C . LEU A 1 99 ? 14.186 -0.172 2.963 1.00 87.50 99 LEU A C 1
ATOM 749 O O . LEU A 1 99 ? 15.324 -0.469 2.616 1.00 87.50 99 LEU A O 1
ATOM 753 N N . ALA A 1 100 ? 13.160 -0.136 2.109 1.00 86.38 100 ALA A N 1
ATOM 754 C CA . ALA A 1 100 ? 13.300 -0.397 0.679 1.00 86.38 100 ALA A CA 1
ATOM 755 C C . ALA A 1 100 ? 14.273 0.595 0.022 1.00 86.38 100 ALA A C 1
ATOM 757 O O . ALA A 1 100 ? 15.192 0.169 -0.672 1.00 86.38 100 ALA A O 1
ATOM 758 N N . TYR A 1 101 ? 14.156 1.890 0.336 1.00 88.81 101 TYR A N 1
ATOM 759 C CA . TYR A 1 101 ? 15.112 2.894 -0.140 1.00 88.81 101 TYR A CA 1
ATOM 760 C C . TYR A 1 101 ? 16.532 2.665 0.403 1.00 88.81 101 TYR A C 1
ATOM 762 O O . TYR A 1 101 ? 17.507 2.774 -0.333 1.00 88.81 101 TYR A O 1
ATOM 770 N N . ARG A 1 102 ? 16.684 2.290 1.682 1.00 88.56 102 ARG A N 1
ATOM 771 C CA . ARG A 1 102 ? 18.010 1.956 2.237 1.00 88.56 102 ARG A CA 1
ATOM 772 C C . ARG A 1 102 ? 18.642 0.749 1.546 1.00 88.56 102 ARG A C 1
ATOM 774 O O . ARG A 1 102 ? 19.829 0.788 1.251 1.00 88.56 102 ARG A O 1
ATOM 781 N N . ARG A 1 103 ? 17.862 -0.302 1.278 1.00 87.00 103 ARG A N 1
ATOM 782 C CA . ARG A 1 103 ? 18.329 -1.487 0.540 1.00 87.00 103 ARG A CA 1
ATOM 783 C C . ARG A 1 103 ? 18.757 -1.124 -0.876 1.00 87.00 103 ARG A C 1
ATOM 785 O O . ARG A 1 103 ? 19.791 -1.604 -1.316 1.00 87.00 103 ARG A O 1
ATOM 792 N N . HIS A 1 104 ? 18.006 -0.245 -1.536 1.00 85.94 104 HIS A N 1
ATOM 793 C CA . HIS A 1 104 ? 18.391 0.301 -2.831 1.00 85.94 104 HIS A CA 1
ATOM 794 C C . HIS A 1 104 ? 19.744 1.011 -2.759 1.00 85.94 104 HIS A C 1
ATOM 796 O O . HIS A 1 104 ? 20.659 0.620 -3.466 1.00 85.94 104 HIS A O 1
ATOM 802 N N . MET A 1 105 ? 19.929 1.960 -1.833 1.00 89.12 105 MET A N 1
ATOM 803 C CA . MET A 1 105 ? 21.218 2.654 -1.694 1.00 89.12 105 MET A CA 1
ATOM 804 C C . MET A 1 105 ? 22.397 1.701 -1.437 1.00 89.12 105 MET A C 1
ATOM 806 O O . MET A 1 105 ? 23.490 1.952 -1.929 1.00 89.12 105 MET A O 1
ATOM 810 N N . ILE A 1 106 ? 22.187 0.618 -0.679 1.00 88.19 106 ILE A N 1
ATOM 811 C CA . ILE A 1 106 ? 23.225 -0.393 -0.416 1.00 88.19 106 ILE A CA 1
ATOM 812 C C . ILE A 1 106 ? 23.533 -1.218 -1.673 1.00 88.19 106 ILE A C 1
ATOM 814 O O . ILE A 1 106 ? 24.699 -1.483 -1.941 1.00 88.19 106 ILE A O 1
ATOM 818 N N . SER A 1 107 ? 22.507 -1.627 -2.427 1.00 85.25 107 SER A N 1
ATOM 819 C CA . SER A 1 107 ? 22.663 -2.427 -3.652 1.00 85.25 107 SER A CA 1
ATOM 820 C C . SER A 1 107 ? 23.334 -1.638 -4.773 1.00 85.25 107 SER A C 1
ATOM 822 O O . SER A 1 107 ? 24.202 -2.154 -5.466 1.00 85.25 107 SER A O 1
ATOM 824 N N . GLU A 1 108 ? 22.928 -0.381 -4.936 1.00 84.88 108 GLU A N 1
ATOM 825 C CA . GLU A 1 108 ? 23.317 0.462 -6.067 1.00 84.88 108 GLU A CA 1
ATOM 826 C C . GLU A 1 108 ? 24.566 1.302 -5.792 1.00 84.88 108 GLU A C 1
ATOM 828 O O . GLU A 1 108 ? 25.207 1.794 -6.716 1.00 84.88 108 GLU A O 1
ATOM 833 N N . GLY A 1 109 ? 24.885 1.546 -4.516 1.00 84.00 109 GLY A N 1
ATOM 834 C CA . GLY A 1 109 ? 25.986 2.422 -4.104 1.00 84.00 109 GLY A CA 1
ATOM 835 C C . GLY A 1 109 ? 25.756 3.915 -4.381 1.00 84.00 109 GLY A C 1
ATOM 836 O O . GLY A 1 109 ? 26.663 4.720 -4.176 1.00 84.00 109 GLY A O 1
ATOM 837 N N . LYS A 1 110 ? 24.557 4.310 -4.831 1.00 87.00 110 LYS A N 1
ATOM 838 C CA . LYS A 1 110 ? 24.205 5.691 -5.201 1.00 87.00 110 LYS A CA 1
ATOM 839 C C . LYS A 1 110 ? 22.757 6.041 -4.817 1.00 87.00 110 LYS A C 1
ATOM 841 O O . LYS A 1 110 ? 21.934 5.145 -4.627 1.00 87.00 110 LYS A O 1
ATOM 846 N N . PRO A 1 111 ? 22.417 7.338 -4.675 1.00 83.75 111 PRO A N 1
ATOM 847 C CA . PRO A 1 111 ? 21.098 7.772 -4.197 1.00 83.75 111 PRO A CA 1
ATOM 848 C C . PRO A 1 111 ? 19.974 7.676 -5.241 1.00 83.75 111 PRO A C 1
ATOM 850 O O . PRO A 1 111 ? 18.807 7.867 -4.890 1.00 83.75 111 PRO A O 1
ATOM 853 N N . GLY A 1 112 ? 20.302 7.410 -6.505 1.00 85.69 112 GLY A N 1
ATOM 854 C CA . GLY A 1 112 ? 19.314 7.278 -7.564 1.00 85.69 112 GLY A CA 1
ATOM 855 C C . GLY A 1 112 ? 19.822 6.457 -8.737 1.00 85.69 112 GLY A C 1
ATOM 856 O O . GLY A 1 112 ? 21.022 6.414 -9.005 1.00 85.69 112 GLY A O 1
ATOM 857 N N . THR A 1 113 ? 18.884 5.816 -9.420 1.00 88.75 113 THR A N 1
ATOM 858 C CA . THR A 1 113 ? 19.145 4.794 -10.437 1.00 88.75 113 THR A CA 1
ATOM 859 C C . THR A 1 113 ? 18.209 5.018 -11.610 1.00 88.75 113 THR A C 1
ATOM 861 O O . THR A 1 113 ? 17.028 5.312 -11.412 1.00 88.75 113 THR A O 1
ATOM 864 N N . ILE A 1 114 ? 18.721 4.905 -12.833 1.00 91.75 114 ILE A N 1
ATOM 865 C CA . ILE A 1 114 ? 17.891 5.028 -14.033 1.00 91.75 114 ILE A CA 1
ATOM 866 C C . ILE A 1 114 ? 17.274 3.665 -14.330 1.00 91.75 114 ILE A C 1
ATOM 868 O O . ILE A 1 114 ? 17.989 2.678 -14.491 1.00 91.75 114 ILE A O 1
ATOM 872 N N . TYR A 1 115 ? 15.948 3.620 -14.399 1.00 92.19 115 TYR A N 1
ATOM 873 C CA . TYR A 1 115 ? 15.196 2.443 -14.812 1.00 92.19 115 TYR A CA 1
ATOM 874 C C . TYR A 1 115 ? 14.945 2.500 -16.313 1.00 92.19 115 TYR A C 1
ATOM 876 O O . TYR A 1 115 ? 14.545 3.538 -16.836 1.00 92.19 115 TYR A O 1
ATOM 884 N N . PHE A 1 116 ? 15.125 1.364 -16.977 1.00 93.06 116 PHE A N 1
ATOM 885 C CA . PHE A 1 116 ? 14.801 1.149 -18.381 1.00 93.06 116 PHE A CA 1
ATOM 886 C C . PHE A 1 116 ? 13.798 0.008 -18.468 1.00 93.06 116 PHE A C 1
ATOM 888 O O . PHE A 1 116 ? 14.085 -1.119 -18.057 1.00 93.06 116 PHE A O 1
ATOM 895 N N . LEU A 1 117 ? 12.613 0.295 -18.992 1.00 94.62 117 LEU A N 1
ATOM 896 C CA . LEU A 1 117 ? 11.548 -0.681 -19.161 1.00 94.62 117 LEU A CA 1
ATOM 897 C C . LEU A 1 117 ? 11.202 -0.813 -20.631 1.00 94.62 117 LEU A C 1
ATOM 899 O O . LEU A 1 117 ? 10.877 0.179 -21.274 1.00 94.62 117 LEU A O 1
ATOM 903 N N . ASN A 1 118 ? 11.206 -2.043 -21.130 1.00 93.38 118 ASN A N 1
ATOM 904 C CA . ASN A 1 118 ? 10.798 -2.365 -22.490 1.00 93.38 118 ASN A CA 1
ATOM 905 C C . ASN A 1 118 ? 9.625 -3.346 -22.450 1.00 93.38 118 ASN A C 1
ATOM 907 O O . ASN A 1 118 ? 9.706 -4.415 -21.839 1.00 93.38 118 ASN A O 1
ATOM 911 N N . PHE A 1 119 ? 8.529 -2.975 -23.104 1.00 92.62 119 PHE A N 1
ATOM 912 C CA . PHE A 1 119 ? 7.304 -3.759 -23.190 1.00 92.62 119 PHE A CA 1
ATOM 913 C C . PHE A 1 119 ? 7.233 -4.412 -24.571 1.00 92.62 119 PHE A C 1
ATOM 915 O O . PHE A 1 119 ? 6.773 -3.805 -25.540 1.00 92.62 119 PHE A O 1
ATOM 922 N N . CYS A 1 120 ? 7.711 -5.652 -24.656 1.00 89.31 120 CYS A N 1
ATOM 923 C CA . CYS A 1 120 ? 7.757 -6.435 -25.890 1.00 89.31 120 CYS A CA 1
ATOM 924 C C . CYS A 1 120 ? 6.894 -7.702 -25.731 1.00 89.31 120 CYS A C 1
ATOM 926 O O . CYS A 1 120 ? 5.892 -7.686 -25.021 1.00 89.31 120 CYS A O 1
ATOM 928 N N . GLY A 1 121 ? 7.286 -8.841 -26.320 1.00 85.94 121 GLY A N 1
ATOM 929 C CA . GLY A 1 121 ? 6.673 -10.139 -25.985 1.00 85.94 121 GLY A CA 1
ATOM 930 C C . GLY A 1 121 ? 6.737 -10.492 -24.485 1.00 85.94 121 GLY A C 1
ATOM 931 O O . GLY A 1 121 ? 5.898 -11.245 -23.996 1.00 85.94 121 GLY A O 1
ATOM 932 N N . TYR A 1 122 ? 7.685 -9.888 -23.761 1.00 89.31 122 TYR A N 1
ATOM 933 C CA . TYR A 1 122 ? 7.863 -9.940 -22.309 1.00 89.31 122 TYR A CA 1
ATOM 934 C C . TYR A 1 122 ? 8.142 -8.525 -21.780 1.00 89.31 122 TYR A C 1
ATOM 936 O O . TYR A 1 122 ? 8.538 -7.644 -22.549 1.00 89.31 122 TYR A O 1
ATOM 944 N N . LEU A 1 123 ? 7.974 -8.311 -20.472 1.00 91.62 123 LEU A N 1
ATOM 945 C CA . LEU A 1 123 ? 8.394 -7.078 -19.806 1.00 91.62 123 LEU A CA 1
ATOM 946 C C . LEU A 1 123 ? 9.866 -7.196 -19.411 1.00 91.62 123 LEU A C 1
ATOM 948 O O . LEU A 1 123 ? 10.204 -7.984 -18.533 1.00 91.62 123 LEU A O 1
ATOM 952 N N . VAL A 1 124 ? 10.737 -6.409 -20.029 1.00 91.88 124 VAL A N 1
ATOM 953 C CA . VAL A 1 124 ? 12.154 -6.340 -19.660 1.00 91.88 124 VAL A CA 1
ATOM 954 C C . VAL A 1 124 ? 12.369 -5.117 -18.782 1.00 91.88 124 VAL A C 1
ATOM 956 O O . VAL A 1 124 ? 12.011 -4.009 -19.171 1.00 91.88 124 VAL A O 1
ATOM 959 N N . SER A 1 125 ? 12.952 -5.320 -17.605 1.00 91.06 125 SER A N 1
ATOM 960 C CA . SER A 1 125 ? 13.355 -4.261 -16.686 1.00 91.06 125 SER A CA 1
ATOM 961 C C . SER A 1 125 ? 14.860 -4.311 -16.490 1.00 91.06 125 SER A C 1
ATOM 963 O O . SER A 1 125 ? 15.406 -5.353 -16.141 1.00 91.06 125 SER A O 1
ATOM 965 N N . ALA A 1 126 ? 15.524 -3.188 -16.713 1.00 89.94 126 ALA A N 1
ATOM 966 C CA . ALA A 1 126 ? 16.939 -3.014 -16.442 1.00 89.94 126 ALA A CA 1
ATOM 967 C C . ALA A 1 126 ? 17.150 -1.755 -15.604 1.00 89.94 126 ALA A C 1
ATOM 969 O O . ALA A 1 126 ? 16.346 -0.819 -15.650 1.00 89.94 126 ALA A O 1
ATOM 970 N N . THR A 1 127 ? 18.249 -1.736 -14.864 1.00 87.12 127 THR A N 1
ATOM 971 C CA . THR A 1 127 ? 18.790 -0.514 -14.276 1.00 87.12 127 THR A CA 1
ATOM 972 C C . THR A 1 127 ? 20.120 -0.192 -14.946 1.00 87.12 127 THR A C 1
ATOM 974 O O . THR A 1 127 ? 20.681 -1.016 -15.664 1.00 87.12 127 THR A O 1
ATOM 977 N N . ASP A 1 128 ? 20.646 1.007 -14.726 1.00 84.50 128 ASP A N 1
ATOM 978 C CA . ASP A 1 128 ? 21.978 1.403 -15.208 1.00 84.50 128 ASP A CA 1
ATOM 979 C C . ASP A 1 128 ? 23.147 0.660 -14.520 1.00 84.50 128 ASP A C 1
ATOM 981 O O . ASP A 1 128 ? 24.306 0.851 -14.882 1.00 84.50 128 ASP A O 1
ATOM 985 N N . THR A 1 129 ? 22.854 -0.194 -13.545 1.00 79.50 129 THR A N 1
ATOM 986 C CA . THR A 1 129 ? 23.809 -0.920 -12.689 1.00 79.50 129 THR A CA 1
ATOM 987 C C . THR A 1 129 ? 23.637 -2.436 -12.730 1.00 79.50 129 THR A C 1
ATOM 989 O O . THR A 1 129 ? 24.604 -3.170 -12.521 1.00 79.50 129 THR A O 1
ATOM 992 N N . HIS A 1 130 ? 22.422 -2.925 -12.985 1.00 79.12 130 HIS A N 1
ATOM 993 C CA . HIS A 1 130 ? 22.084 -4.340 -12.936 1.00 79.12 130 HIS A CA 1
ATOM 994 C C . HIS A 1 130 ? 21.739 -4.890 -14.316 1.00 79.12 130 HIS A C 1
ATOM 996 O O . HIS A 1 130 ? 21.266 -4.193 -15.215 1.00 79.12 130 HIS A O 1
ATOM 1002 N N . THR A 1 131 ? 21.970 -6.192 -14.474 1.00 81.94 131 THR A N 1
ATOM 1003 C CA . THR A 1 131 ? 21.634 -6.907 -15.701 1.00 81.94 131 THR A CA 1
ATOM 1004 C C . THR A 1 131 ? 20.118 -6.902 -15.938 1.00 81.94 131 THR A C 1
ATOM 1006 O O . THR A 1 131 ? 19.342 -6.983 -14.981 1.00 81.94 131 THR A O 1
ATOM 1009 N N . PRO A 1 132 ? 19.667 -6.818 -17.203 1.00 87.81 132 PRO A N 1
ATOM 1010 C CA . PRO A 1 132 ? 18.245 -6.831 -17.519 1.00 87.81 132 PRO A CA 1
ATOM 1011 C C . PRO A 1 132 ? 17.550 -8.106 -17.031 1.00 87.81 132 PRO A C 1
ATOM 1013 O O . PRO A 1 132 ? 17.992 -9.222 -17.308 1.00 87.81 132 PRO A O 1
ATOM 1016 N N . VAL A 1 133 ? 16.409 -7.939 -16.370 1.00 88.75 133 VAL A N 1
ATOM 1017 C CA . VAL A 1 133 ? 15.534 -9.019 -15.909 1.00 88.75 133 VAL A CA 1
ATOM 1018 C C . VAL A 1 133 ? 14.261 -9.023 -16.747 1.00 88.75 133 VAL A C 1
ATOM 1020 O O . VAL A 1 133 ? 13.638 -7.986 -16.967 1.00 88.75 133 VAL A O 1
ATOM 1023 N N . SER A 1 134 ? 13.858 -10.202 -17.221 1.00 90.31 134 SER A N 1
ATOM 1024 C CA . SER A 1 134 ? 12.632 -10.381 -18.006 1.00 90.31 134 SER A CA 1
ATOM 1025 C C . SER A 1 134 ? 11.517 -10.988 -17.157 1.00 90.31 134 SER A C 1
ATOM 1027 O O . SER A 1 134 ? 11.724 -11.984 -16.467 1.00 90.31 134 SER A O 1
ATOM 1029 N N . TYR A 1 135 ? 10.319 -10.422 -17.263 1.00 89.88 135 TYR A N 1
ATOM 1030 C CA . TYR A 1 135 ? 9.109 -10.836 -16.565 1.00 89.88 135 TYR A CA 1
ATOM 1031 C C . TYR A 1 135 ? 8.034 -11.246 -17.577 1.00 89.88 135 TYR A C 1
ATOM 1033 O O . TYR A 1 135 ? 7.768 -10.545 -18.556 1.00 89.88 135 TYR A O 1
ATOM 1041 N N . ASP A 1 136 ? 7.377 -12.377 -17.324 1.00 91.44 136 ASP A N 1
ATOM 1042 C CA . ASP A 1 136 ? 6.166 -12.765 -18.053 1.00 91.44 136 ASP A CA 1
ATOM 1043 C C . ASP A 1 136 ? 4.991 -11.892 -17.586 1.00 91.44 136 ASP A C 1
ATOM 1045 O O . ASP A 1 136 ? 4.772 -11.740 -16.383 1.00 91.44 136 ASP A O 1
ATOM 1049 N N . TYR A 1 137 ? 4.189 -11.358 -18.507 1.00 90.31 137 TYR A N 1
ATOM 1050 C CA . TYR A 1 137 ? 2.978 -10.597 -18.182 1.00 90.31 137 TYR A CA 1
ATOM 1051 C C . TYR A 1 137 ? 1.980 -11.382 -17.318 1.00 90.31 137 TYR A C 1
ATOM 1053 O O . TYR A 1 137 ? 1.263 -10.792 -16.511 1.00 90.31 137 TYR A O 1
ATOM 1061 N N . LYS A 1 138 ? 1.974 -12.720 -17.392 1.00 89.88 138 LYS A N 1
ATOM 1062 C CA . LYS A 1 138 ? 1.175 -13.587 -16.506 1.00 89.88 138 LYS A CA 1
ATOM 1063 C C . LYS A 1 138 ? 1.548 -13.454 -15.025 1.00 89.88 138 LYS A C 1
ATOM 1065 O O . LYS A 1 138 ? 0.753 -13.826 -14.158 1.00 89.88 138 LYS A O 1
ATOM 1070 N N . SER A 1 139 ? 2.752 -12.962 -14.725 1.00 89.75 139 SER A N 1
ATOM 1071 C CA . SER A 1 139 ? 3.197 -12.702 -13.354 1.00 89.75 139 SER A CA 1
ATOM 1072 C C . SER A 1 139 ? 2.580 -11.432 -12.766 1.00 89.75 139 SER A C 1
ATOM 1074 O O . SER A 1 139 ? 2.470 -11.333 -11.548 1.00 89.75 139 SER A O 1
ATOM 1076 N N . ILE A 1 140 ? 2.105 -10.497 -13.593 1.00 90.81 140 ILE A N 1
ATOM 1077 C CA . ILE A 1 140 ? 1.495 -9.255 -13.116 1.00 90.81 140 ILE A CA 1
ATOM 1078 C C . ILE A 1 140 ? 0.073 -9.557 -12.631 1.00 90.81 140 ILE A C 1
ATOM 1080 O O . ILE A 1 140 ? -0.809 -9.949 -13.399 1.00 90.81 140 ILE A O 1
ATOM 1084 N N . VAL A 1 141 ? -0.148 -9.394 -11.326 1.00 89.12 141 VAL A N 1
ATOM 1085 C CA . VAL A 1 141 ? -1.410 -9.750 -10.658 1.00 89.12 141 VAL A CA 1
ATOM 1086 C C . VAL A 1 141 ? -2.381 -8.581 -10.558 1.00 89.12 141 VAL A C 1
ATOM 1088 O O . VAL A 1 141 ? -3.591 -8.786 -10.511 1.00 89.12 141 VAL A O 1
ATOM 1091 N N . SER A 1 142 ? -1.877 -7.349 -10.495 1.00 88.62 142 SER A N 1
ATOM 1092 C CA . SER A 1 142 ? -2.716 -6.153 -10.460 1.00 88.62 142 SER A CA 1
ATOM 1093 C C . SER A 1 142 ? -1.921 -4.908 -10.825 1.00 88.62 142 SER A C 1
ATOM 1095 O O . SER A 1 142 ? -0.697 -4.893 -10.713 1.00 88.62 142 SER A O 1
ATOM 1097 N N . ILE A 1 143 ? -2.633 -3.853 -11.211 1.00 91.19 143 ILE A N 1
ATOM 1098 C CA . ILE A 1 143 ? -2.050 -2.552 -11.525 1.00 91.19 143 ILE A CA 1
ATOM 1099 C C . ILE A 1 143 ? -2.627 -1.526 -10.556 1.00 91.19 143 ILE A C 1
ATOM 1101 O O . ILE A 1 143 ? -3.842 -1.475 -10.327 1.00 91.19 143 ILE A O 1
ATOM 1105 N N . ALA A 1 144 ? -1.756 -0.701 -9.990 1.00 89.12 144 ALA A N 1
ATOM 1106 C CA . ALA A 1 144 ? -2.161 0.481 -9.252 1.00 89.12 144 ALA A CA 1
ATOM 1107 C C . ALA A 1 144 ? -1.584 1.750 -9.869 1.00 89.12 144 ALA A C 1
ATOM 1109 O O . ALA A 1 144 ? -0.581 1.716 -10.571 1.00 89.12 144 ALA A O 1
ATOM 1110 N N . GLU A 1 145 ? -2.239 2.871 -9.610 1.00 90.50 145 GLU A N 1
ATOM 1111 C CA . GLU A 1 145 ? -1.844 4.180 -10.110 1.00 90.50 145 GLU A CA 1
ATOM 1112 C C . GLU A 1 145 ? -1.597 5.131 -8.943 1.00 90.50 145 GLU A C 1
ATOM 1114 O O . GLU A 1 145 ? -2.485 5.383 -8.121 1.00 90.50 145 GLU A O 1
ATOM 1119 N N . SER A 1 146 ? -0.392 5.687 -8.907 1.00 88.62 146 SER A N 1
ATOM 1120 C CA . SER A 1 146 ? -0.025 6.822 -8.072 1.00 88.62 146 SER A CA 1
ATOM 1121 C C . SER A 1 146 ? -0.033 8.118 -8.898 1.00 88.62 146 SER A C 1
ATOM 1123 O O . SER A 1 146 ? -0.569 8.173 -10.009 1.00 88.62 146 SER A O 1
ATOM 1125 N N . GLU A 1 147 ? 0.504 9.205 -8.352 1.00 87.19 147 GLU A N 1
ATOM 1126 C CA . GLU A 1 147 ? 0.490 10.509 -9.013 1.00 87.19 147 GLU A CA 1
ATOM 1127 C C . GLU A 1 147 ? 1.367 10.528 -10.267 1.00 87.19 147 GLU A C 1
ATOM 1129 O O . GLU A 1 147 ? 0.897 10.959 -11.320 1.00 87.19 147 GLU A O 1
ATOM 1134 N N . ARG A 1 148 ? 2.574 9.965 -10.186 1.00 90.31 148 ARG A N 1
ATOM 1135 C CA . ARG A 1 148 ? 3.547 9.899 -11.281 1.00 90.31 148 ARG A CA 1
ATOM 1136 C C . ARG A 1 148 ? 3.708 8.510 -11.887 1.00 90.31 148 ARG A C 1
ATOM 1138 O O . ARG A 1 148 ? 4.145 8.427 -13.028 1.00 90.31 148 ARG A O 1
ATOM 1145 N N . PHE A 1 149 ? 3.306 7.436 -11.202 1.00 91.62 149 PHE A N 1
ATOM 1146 C CA . PHE A 1 149 ? 3.623 6.067 -11.626 1.00 91.62 149 PHE A CA 1
ATOM 1147 C C . PHE A 1 149 ? 2.401 5.163 -11.813 1.00 91.62 149 PHE A C 1
ATOM 1149 O O . PHE A 1 149 ? 1.391 5.273 -11.115 1.00 91.62 149 PHE A O 1
ATOM 1156 N N . PHE A 1 150 ? 2.536 4.199 -12.723 1.00 92.38 150 PHE A N 1
ATOM 1157 C CA . PHE A 1 150 ? 1.836 2.922 -12.639 1.00 92.38 150 PHE A CA 1
ATOM 1158 C C . PHE A 1 150 ? 2.706 1.925 -11.873 1.00 92.38 150 PHE A C 1
ATOM 1160 O O . PHE A 1 150 ? 3.904 1.822 -12.113 1.00 92.38 150 PHE A O 1
ATOM 1167 N N . LEU A 1 151 ? 2.111 1.183 -10.946 1.00 91.94 151 LEU A N 1
ATOM 1168 C CA . LEU A 1 151 ? 2.772 0.147 -10.161 1.00 91.94 151 LEU A CA 1
ATOM 1169 C C . LEU A 1 151 ? 2.224 -1.209 -10.601 1.00 91.94 151 LEU A C 1
ATOM 1171 O O . LEU A 1 151 ? 1.061 -1.533 -10.342 1.00 91.94 151 LEU A O 1
ATOM 1175 N N . LEU A 1 152 ? 3.061 -1.989 -11.282 1.00 92.56 152 LEU A N 1
ATOM 1176 C CA . LEU A 1 152 ? 2.728 -3.329 -11.757 1.00 92.56 152 LEU A CA 1
ATOM 1177 C C . LEU A 1 152 ? 3.057 -4.331 -10.654 1.00 92.56 152 LEU A C 1
ATOM 1179 O O . LEU A 1 152 ? 4.225 -4.643 -10.434 1.00 92.56 152 LEU A O 1
ATOM 1183 N N . PHE A 1 153 ? 2.049 -4.815 -9.931 1.00 89.69 153 PHE A N 1
ATOM 1184 C CA . PHE A 1 153 ? 2.269 -5.747 -8.830 1.00 89.69 153 PHE A CA 1
ATOM 1185 C C . PHE A 1 153 ? 2.570 -7.150 -9.334 1.00 89.69 153 PHE A C 1
ATOM 1187 O O . PHE A 1 153 ? 1.815 -7.730 -10.115 1.00 89.69 153 PHE A O 1
ATOM 1194 N N . LEU A 1 154 ? 3.636 -7.709 -8.784 1.00 88.44 154 LEU A N 1
ATOM 1195 C CA . LEU A 1 154 ? 4.060 -9.093 -8.903 1.00 88.44 154 LEU A CA 1
ATOM 1196 C C . LEU A 1 154 ? 3.636 -9.871 -7.639 1.00 88.44 154 LEU A C 1
ATOM 1198 O O . LEU A 1 154 ? 3.198 -9.274 -6.644 1.00 88.44 154 LEU A O 1
ATOM 1202 N N . PRO A 1 155 ? 3.773 -11.210 -7.622 1.00 82.44 155 PRO A N 1
ATOM 1203 C CA . PRO A 1 155 ? 3.620 -11.990 -6.402 1.00 82.44 155 PRO A CA 1
ATOM 1204 C C . PRO A 1 155 ? 4.609 -11.529 -5.317 1.00 82.44 155 PRO A C 1
ATOM 1206 O O . PRO A 1 155 ? 5.609 -10.868 -5.596 1.00 82.44 155 PRO A O 1
ATOM 1209 N N . TYR A 1 156 ? 4.332 -11.880 -4.060 1.00 78.12 156 TYR A N 1
ATOM 1210 C CA . TYR A 1 156 ? 5.204 -11.575 -2.911 1.00 78.12 156 TYR A CA 1
ATOM 1211 C C . TYR A 1 156 ? 5.435 -10.080 -2.628 1.00 78.12 156 TYR A C 1
ATOM 1213 O O . TYR A 1 156 ? 6.454 -9.704 -2.057 1.00 78.12 156 TYR A O 1
ATOM 1221 N N . ARG A 1 157 ? 4.457 -9.222 -2.959 1.00 70.69 157 ARG A N 1
ATOM 1222 C CA . ARG A 1 157 ? 4.484 -7.765 -2.692 1.00 70.69 157 ARG A CA 1
ATOM 1223 C C . ARG A 1 157 ? 5.613 -7.015 -3.411 1.00 70.69 157 ARG A C 1
ATOM 1225 O O . ARG A 1 157 ? 5.974 -5.915 -2.998 1.00 70.69 157 ARG A O 1
ATOM 1232 N N . LEU A 1 158 ? 6.139 -7.586 -4.489 1.00 82.06 158 LEU A N 1
ATOM 1233 C CA . LEU A 1 158 ? 7.030 -6.888 -5.406 1.00 82.06 158 LEU A CA 1
ATOM 1234 C C . LEU A 1 158 ? 6.198 -6.073 -6.400 1.00 82.06 158 LEU A C 1
ATOM 1236 O O . LEU A 1 158 ? 5.058 -6.425 -6.706 1.00 82.06 158 LEU A O 1
ATOM 1240 N N . TYR A 1 159 ? 6.751 -4.978 -6.902 1.00 87.25 159 TYR A N 1
ATOM 1241 C CA . TYR A 1 159 ? 6.122 -4.198 -7.959 1.00 87.25 159 TYR A CA 1
ATOM 1242 C C . TYR A 1 159 ? 7.179 -3.577 -8.866 1.00 87.25 159 TYR A C 1
ATOM 1244 O O . TYR A 1 159 ? 8.277 -3.255 -8.416 1.00 87.25 159 TYR A O 1
ATOM 1252 N N . ILE A 1 160 ? 6.824 -3.397 -10.136 1.00 90.88 160 ILE A N 1
ATOM 1253 C CA . ILE A 1 160 ? 7.634 -2.674 -11.117 1.00 90.88 160 ILE A CA 1
ATOM 1254 C C . ILE A 1 160 ? 6.989 -1.295 -11.304 1.00 90.88 160 ILE A C 1
ATOM 1256 O O . ILE A 1 160 ? 5.832 -1.233 -11.739 1.00 90.88 160 ILE A O 1
ATOM 1260 N N . PRO A 1 161 ? 7.667 -0.196 -10.928 1.00 92.19 161 PRO A N 1
ATOM 1261 C CA . PRO A 1 161 ? 7.161 1.147 -11.177 1.00 92.19 161 PRO A CA 1
ATOM 1262 C C . PRO A 1 161 ? 7.316 1.498 -12.657 1.00 92.19 161 PRO A C 1
ATOM 1264 O O . PRO A 1 161 ? 8.277 1.074 -13.275 1.00 92.19 161 PRO A O 1
ATOM 1267 N N . VAL A 1 162 ? 6.401 2.283 -13.218 1.00 93.62 162 VAL A N 1
ATOM 1268 C CA . VAL A 1 162 ? 6.465 2.817 -14.587 1.00 93.62 162 VAL A CA 1
ATOM 1269 C C . VAL A 1 162 ? 6.067 4.285 -14.528 1.00 93.62 162 VAL A C 1
ATOM 1271 O O . VAL A 1 162 ? 4.924 4.582 -14.179 1.00 93.62 162 VAL A O 1
ATOM 1274 N N . GLU A 1 163 ? 6.980 5.213 -14.811 1.00 93.44 163 GLU A N 1
ATOM 1275 C CA . GLU A 1 163 ? 6.640 6.641 -14.787 1.00 93.44 163 GLU A CA 1
ATOM 1276 C C . GLU A 1 163 ? 5.734 7.003 -15.965 1.00 93.44 163 GLU A C 1
ATOM 1278 O O . GLU A 1 163 ? 6.089 6.782 -17.116 1.00 93.44 163 GLU A O 1
ATOM 1283 N N . LYS A 1 164 ? 4.573 7.601 -15.681 1.00 92.94 164 LYS A N 1
ATOM 1284 C CA . LYS A 1 164 ? 3.527 7.894 -16.673 1.00 92.94 164 LYS A CA 1
ATOM 1285 C C . LYS A 1 164 ? 3.989 8.865 -17.756 1.00 92.94 164 LYS A C 1
ATOM 1287 O O . LYS A 1 164 ? 3.614 8.699 -18.908 1.00 92.94 164 LYS A O 1
ATOM 1292 N N . ALA A 1 165 ? 4.790 9.862 -17.382 1.00 91.25 165 ALA A N 1
ATOM 1293 C CA . ALA A 1 165 ? 5.312 10.870 -18.305 1.00 91.25 165 ALA A CA 1
ATOM 1294 C C . ALA A 1 165 ? 6.474 10.354 -19.169 1.00 91.25 165 ALA A C 1
ATOM 1296 O O . ALA A 1 165 ? 6.782 10.955 -20.191 1.00 91.25 165 ALA A O 1
ATOM 1297 N N . ALA A 1 166 ? 7.106 9.250 -18.765 1.00 91.88 166 ALA A N 1
ATOM 1298 C CA . ALA A 1 166 ? 8.239 8.662 -19.469 1.00 91.88 166 ALA A CA 1
ATOM 1299 C C . ALA A 1 166 ? 7.829 7.551 -20.450 1.00 91.88 166 ALA A C 1
ATOM 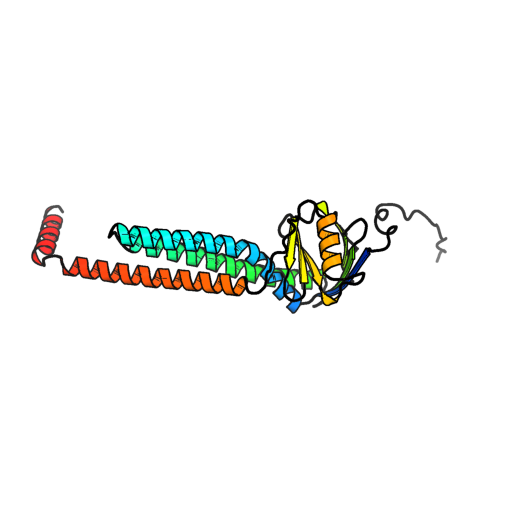1301 O O . ALA A 1 166 ? 8.701 6.938 -21.059 1.00 91.88 166 ALA A O 1
ATOM 1302 N N . ILE A 1 167 ? 6.529 7.247 -20.571 1.00 93.25 167 ILE A N 1
ATOM 1303 C CA . ILE A 1 167 ? 6.033 6.209 -21.480 1.00 93.25 167 ILE A CA 1
ATOM 1304 C C . ILE A 1 167 ? 6.091 6.732 -22.913 1.00 93.25 167 ILE A C 1
ATOM 1306 O O . ILE A 1 167 ? 5.419 7.698 -23.267 1.00 93.25 167 ILE A O 1
ATOM 1310 N N . CYS A 1 168 ? 6.842 6.025 -23.744 1.00 90.69 168 CYS A N 1
ATOM 1311 C CA . CYS A 1 168 ? 6.933 6.227 -25.179 1.00 90.69 168 CYS A CA 1
ATOM 1312 C C . CYS A 1 168 ? 6.303 5.035 -25.913 1.00 90.69 168 CYS A C 1
ATOM 1314 O O . CYS A 1 168 ? 6.386 3.898 -25.442 1.00 90.69 168 CYS A O 1
ATOM 1316 N N . GLY A 1 169 ? 5.714 5.280 -27.087 1.00 86.94 169 GLY A N 1
ATOM 1317 C CA . GLY A 1 169 ? 5.098 4.245 -27.936 1.00 86.94 169 GLY A CA 1
ATOM 1318 C C . GLY A 1 169 ? 3.582 4.362 -28.117 1.00 86.94 169 GLY A C 1
ATOM 1319 O O . GLY A 1 169 ? 3.014 3.594 -28.885 1.00 86.94 169 GLY A O 1
ATOM 1320 N N . GLY A 1 170 ? 2.928 5.325 -27.459 1.00 88.44 170 GLY A N 1
ATOM 1321 C CA . GLY A 1 170 ? 1.497 5.585 -27.624 1.00 88.44 170 GLY A CA 1
ATOM 1322 C C . GLY A 1 170 ? 0.906 6.410 -26.486 1.00 88.44 170 GLY A C 1
ATOM 1323 O O . GLY A 1 170 ? 1.633 6.963 -25.656 1.00 88.44 170 GLY A O 1
ATOM 1324 N N . SER A 1 171 ? -0.422 6.485 -26.444 1.00 90.25 171 SER A N 1
ATOM 1325 C CA . SER A 1 171 ? -1.154 7.152 -25.365 1.00 90.25 171 SER A CA 1
ATOM 1326 C C . SER A 1 171 ? -1.184 6.321 -24.076 1.00 90.25 171 SER A C 1
ATOM 1328 O O . SER A 1 171 ? -0.900 5.118 -24.044 1.00 90.25 171 SER A O 1
ATOM 1330 N N . ARG A 1 172 ? -1.581 6.966 -22.976 1.00 89.12 172 ARG A N 1
ATOM 1331 C CA . ARG A 1 172 ? -1.794 6.308 -21.682 1.00 89.12 172 ARG A CA 1
ATOM 1332 C C . ARG A 1 172 ? -2.841 5.191 -21.788 1.00 89.12 172 ARG A C 1
ATOM 1334 O O . ARG A 1 172 ? -2.687 4.131 -21.179 1.00 89.12 172 ARG A O 1
ATOM 1341 N N . GLU A 1 173 ? -3.916 5.439 -22.524 1.00 90.19 173 GLU A N 1
ATOM 1342 C CA . GLU A 1 173 ? -5.038 4.524 -22.713 1.00 90.19 173 GLU A CA 1
ATOM 1343 C C . GLU A 1 173 ? -4.620 3.307 -23.542 1.00 90.19 173 GLU A C 1
ATOM 1345 O O . GLU A 1 173 ? -4.964 2.174 -23.194 1.00 90.19 173 GLU A O 1
ATOM 1350 N N . GLU A 1 174 ? -3.820 3.522 -24.589 1.00 92.12 174 GLU A N 1
ATOM 1351 C CA . GLU A 1 174 ? -3.228 2.454 -25.400 1.00 92.12 174 GLU A CA 1
ATOM 1352 C C . GLU A 1 174 ? -2.290 1.580 -24.567 1.00 92.12 174 GLU A C 1
ATOM 1354 O O . GLU A 1 174 ? -2.380 0.353 -24.623 1.00 92.12 174 GLU A O 1
ATOM 1359 N N . PHE A 1 175 ? -1.453 2.190 -23.725 1.00 92.50 175 PHE A N 1
ATOM 1360 C CA . PHE A 1 175 ? -0.561 1.460 -22.825 1.00 92.50 175 PHE A CA 1
ATOM 1361 C C . PHE A 1 175 ? -1.325 0.577 -21.827 1.00 92.50 175 PHE A C 1
ATOM 1363 O O . PHE A 1 175 ? -1.002 -0.599 -21.646 1.00 92.50 175 PHE A O 1
ATOM 1370 N N . LEU A 1 176 ? -2.370 1.112 -21.186 1.00 91.31 176 LEU A N 1
ATOM 1371 C CA . LEU A 1 176 ? -3.193 0.334 -20.255 1.00 91.31 176 LEU A CA 1
ATOM 1372 C C . LEU A 1 176 ? -3.956 -0.784 -20.970 1.00 91.31 176 LEU A C 1
ATOM 1374 O O . LEU A 1 176 ? -4.007 -1.904 -20.464 1.00 91.31 176 LEU A O 1
ATOM 1378 N N . SER A 1 177 ? -4.499 -0.507 -22.157 1.00 90.69 177 SER A N 1
ATOM 1379 C CA . SER A 1 177 ? -5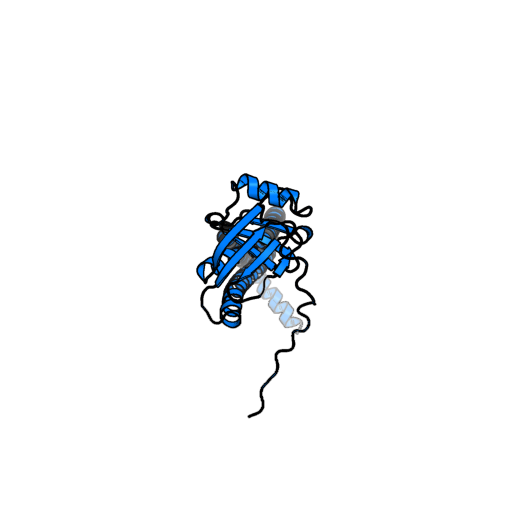.179 -1.510 -22.985 1.00 90.69 177 SER A CA 1
ATOM 1380 C C . SER A 1 177 ? -4.224 -2.634 -23.384 1.00 90.69 177 SER A C 1
ATOM 1382 O O . SER A 1 177 ? -4.565 -3.813 -23.268 1.00 90.69 177 SER A O 1
ATOM 1384 N N . TYR A 1 178 ? -2.991 -2.283 -23.759 1.00 91.56 178 TYR A N 1
ATOM 1385 C CA . TYR A 1 178 ? -1.924 -3.239 -24.024 1.00 91.56 178 TYR A CA 1
ATOM 1386 C C . TYR A 1 178 ? -1.635 -4.110 -22.797 1.00 91.56 178 TYR A C 1
ATOM 1388 O O . TYR A 1 178 ? -1.684 -5.339 -22.895 1.00 91.56 178 TYR A O 1
ATOM 1396 N N . LEU A 1 179 ? -1.415 -3.504 -21.625 1.00 91.19 179 LEU A N 1
ATOM 1397 C CA . LEU A 1 179 ? -1.172 -4.253 -20.392 1.00 91.19 179 LEU A CA 1
ATOM 1398 C C . LEU A 1 179 ? -2.335 -5.183 -20.044 1.00 91.19 179 LEU A C 1
ATOM 1400 O O . LEU A 1 179 ? -2.095 -6.356 -19.766 1.00 91.19 179 LEU A O 1
ATOM 1404 N N . PHE A 1 180 ? -3.584 -4.717 -20.103 1.00 90.94 180 PHE A N 1
ATOM 1405 C CA . PHE A 1 180 ? -4.746 -5.558 -19.810 1.00 90.94 180 PHE A CA 1
ATOM 1406 C C . PHE A 1 180 ? -4.920 -6.699 -20.814 1.00 90.94 180 PHE A C 1
ATOM 1408 O O . PHE A 1 180 ? -5.281 -7.801 -20.411 1.00 90.94 180 PHE A O 1
ATOM 1415 N N . SER A 1 181 ? -4.590 -6.482 -22.091 1.00 90.06 181 SER A N 1
ATOM 1416 C CA . SER A 1 181 ? -4.620 -7.547 -23.100 1.00 90.06 181 SER A CA 1
ATOM 1417 C C . SER A 1 181 ? -3.579 -8.646 -22.838 1.00 90.06 181 SER A C 1
ATOM 1419 O O . SER A 1 181 ? -3.819 -9.816 -23.136 1.00 90.06 181 SER A O 1
ATOM 1421 N N . LYS A 1 182 ? -2.423 -8.289 -22.260 1.00 89.69 182 LYS A N 1
ATOM 1422 C CA . LYS A 1 182 ? -1.311 -9.214 -21.985 1.00 89.69 182 LYS A CA 1
ATOM 1423 C C . LYS A 1 182 ? -1.346 -9.824 -20.585 1.00 89.69 182 LYS A C 1
ATOM 1425 O O . LYS A 1 182 ? -0.767 -10.890 -20.384 1.00 89.69 182 LYS A O 1
ATOM 1430 N N . CYS A 1 183 ? -2.001 -9.177 -19.622 1.00 88.31 183 CYS A N 1
ATOM 1431 C CA . CYS A 1 183 ? -2.044 -9.597 -18.222 1.00 88.31 183 CYS A CA 1
ATOM 1432 C C . CYS A 1 183 ? -3.390 -10.268 -17.892 1.00 88.31 183 CYS A C 1
ATOM 1434 O O . CYS A 1 183 ? -4.293 -9.597 -17.391 1.00 88.31 183 CYS A O 1
ATOM 1436 N N . PRO A 1 184 ? -3.540 -11.596 -18.068 1.00 82.00 184 PRO A N 1
ATOM 1437 C CA . PRO A 1 184 ? -4.826 -12.278 -17.882 1.00 82.00 184 PRO A CA 1
ATOM 1438 C C . PRO A 1 184 ? -5.350 -12.226 -16.439 1.00 82.00 184 PRO A C 1
ATOM 1440 O O . PRO A 1 184 ? -6.535 -12.425 -16.196 1.00 82.00 184 PRO A O 1
ATOM 1443 N N . ARG A 1 185 ? -4.465 -11.992 -15.461 1.00 82.19 185 ARG A N 1
ATOM 1444 C CA . ARG A 1 185 ? -4.815 -11.916 -14.034 1.00 82.19 185 ARG A CA 1
ATOM 1445 C C . ARG A 1 185 ? -5.208 -10.515 -13.581 1.00 82.19 185 ARG A C 1
ATOM 1447 O O . ARG A 1 185 ? -5.801 -10.374 -12.511 1.00 82.19 185 ARG A O 1
ATOM 1454 N N . CYS A 1 186 ? -4.878 -9.486 -14.357 1.00 80.94 186 CYS A N 1
ATOM 1455 C CA . CYS A 1 186 ? -5.249 -8.128 -14.007 1.00 80.94 186 CYS A CA 1
ATOM 1456 C C . CYS A 1 186 ? -6.745 -7.934 -14.255 1.00 80.94 186 CYS A C 1
ATOM 1458 O O . CYS A 1 186 ? -7.236 -8.118 -15.365 1.00 80.94 186 CYS A O 1
ATOM 1460 N N . ARG A 1 187 ? -7.479 -7.513 -13.221 1.00 68.75 187 ARG A N 1
ATOM 1461 C CA . ARG A 1 187 ? -8.819 -6.949 -13.423 1.00 68.75 187 ARG A CA 1
ATOM 1462 C C . ARG A 1 187 ? -8.666 -5.653 -14.221 1.00 68.75 187 ARG A C 1
ATOM 1464 O O . ARG A 1 187 ? -7.724 -4.910 -13.964 1.00 68.75 187 ARG A O 1
ATOM 1471 N N . SER A 1 188 ? -9.611 -5.344 -15.104 1.00 68.25 188 SER A N 1
ATOM 1472 C CA . SER A 1 188 ? -9.639 -4.132 -15.948 1.00 68.25 188 SER A CA 1
ATOM 1473 C C . SER A 1 188 ? -9.733 -2.799 -15.179 1.00 68.25 188 SER A C 1
ATOM 1475 O O . SER A 1 188 ? -9.934 -1.745 -15.774 1.00 68.25 188 SER A O 1
ATOM 1477 N N . ALA A 1 189 ? -9.585 -2.820 -13.853 1.00 76.50 189 ALA A N 1
ATOM 1478 C CA . ALA A 1 189 ? -9.632 -1.653 -12.990 1.00 76.50 189 ALA A CA 1
ATOM 1479 C C . ALA A 1 189 ? -8.254 -1.379 -12.377 1.00 76.50 189 ALA A C 1
ATOM 1481 O O . ALA A 1 189 ? -7.690 -2.216 -11.666 1.00 76.50 189 ALA A O 1
ATOM 1482 N N . VAL A 1 190 ? -7.749 -0.166 -12.601 1.00 81.50 190 VAL A N 1
ATOM 1483 C CA . VAL A 1 190 ? -6.521 0.329 -11.974 1.00 81.50 190 VAL A CA 1
ATOM 1484 C C . VAL A 1 190 ? -6.837 0.865 -10.579 1.00 81.50 190 VAL A C 1
ATOM 1486 O O . VAL A 1 190 ? -7.720 1.704 -10.395 1.00 81.50 190 VAL A O 1
ATOM 1489 N N . GLN A 1 191 ? -6.109 0.392 -9.569 1.00 83.50 191 GLN A N 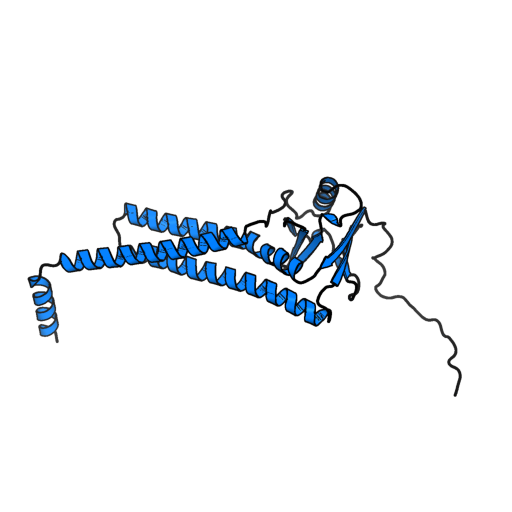1
ATOM 1490 C CA . GLN A 1 191 ? -6.327 0.823 -8.188 1.00 83.50 191 GLN A CA 1
ATOM 1491 C C . GLN A 1 191 ? -5.639 2.164 -7.928 1.00 83.50 191 GLN A C 1
ATOM 1493 O O . GLN A 1 191 ? -4.415 2.242 -7.910 1.00 83.50 191 GLN A O 1
ATOM 1498 N N . LYS A 1 192 ? -6.408 3.226 -7.673 1.00 85.75 192 LYS A N 1
ATOM 1499 C CA . LYS A 1 192 ? -5.832 4.527 -7.302 1.00 85.75 192 LYS A CA 1
ATOM 1500 C C . LYS A 1 192 ? -5.209 4.461 -5.912 1.00 85.75 192 LYS A C 1
ATOM 1502 O O . LYS A 1 192 ? -5.875 4.059 -4.963 1.00 85.75 192 LYS A O 1
ATOM 1507 N N . VAL A 1 193 ? -3.952 4.869 -5.790 1.00 83.31 193 VAL A N 1
ATOM 1508 C CA . VAL A 1 193 ? -3.186 4.858 -4.533 1.00 83.31 193 VAL A CA 1
ATOM 1509 C C . VAL A 1 193 ? -3.225 6.218 -3.829 1.00 83.31 193 VAL A C 1
ATOM 1511 O O . VAL A 1 193 ? -3.056 6.289 -2.610 1.00 83.31 193 VAL A O 1
ATOM 1514 N N . LYS A 1 194 ? -3.514 7.291 -4.580 1.00 81.44 194 LYS A N 1
ATOM 1515 C CA . LYS A 1 194 ? -3.535 8.668 -4.074 1.00 81.44 194 LYS A CA 1
ATOM 1516 C C . LYS A 1 194 ? -4.384 8.780 -2.801 1.00 81.44 194 LYS A C 1
ATOM 1518 O O . LYS A 1 194 ? -5.489 8.245 -2.735 1.00 81.44 194 LYS A O 1
ATOM 1523 N N . TYR A 1 195 ? -3.839 9.459 -1.794 1.00 81.94 195 TYR A N 1
ATOM 1524 C CA . TYR A 1 195 ? -4.460 9.726 -0.489 1.00 81.94 195 TYR A CA 1
ATOM 1525 C C . TYR A 1 195 ? -4.761 8.507 0.402 1.00 81.94 195 TYR A C 1
ATOM 1527 O O . TYR A 1 195 ? -5.160 8.696 1.549 1.00 81.94 195 TYR A O 1
ATOM 1535 N N . LYS A 1 196 ? -4.511 7.259 -0.024 1.00 86.19 196 LYS A N 1
ATOM 1536 C CA . LYS A 1 196 ? -4.846 6.082 0.803 1.00 86.19 196 LYS A CA 1
ATOM 1537 C C . LYS A 1 196 ? -4.139 6.056 2.154 1.00 86.19 196 LYS A C 1
ATOM 1539 O O . LYS A 1 196 ? -4.758 5.670 3.141 1.00 86.19 196 LYS A O 1
ATOM 1544 N N . ARG A 1 197 ? -2.885 6.512 2.217 1.00 87.50 197 ARG A N 1
ATOM 1545 C CA . ARG A 1 197 ? -2.158 6.669 3.487 1.00 87.50 197 ARG A CA 1
ATOM 1546 C C . ARG A 1 197 ? -2.853 7.658 4.423 1.00 87.50 197 ARG A C 1
ATOM 1548 O O . ARG A 1 197 ? -2.999 7.366 5.601 1.00 87.50 197 ARG A O 1
ATOM 1555 N N . GLN A 1 198 ? -3.289 8.805 3.900 1.00 89.19 198 GLN A N 1
ATOM 1556 C CA . GLN A 1 198 ? -3.983 9.824 4.695 1.00 89.19 198 GLN A CA 1
ATOM 1557 C C . GLN A 1 198 ? -5.318 9.294 5.221 1.00 89.19 198 GLN A C 1
ATOM 1559 O O . GLN A 1 198 ? -5.644 9.522 6.378 1.00 89.19 198 GLN A O 1
ATOM 1564 N N . ILE A 1 199 ? -6.046 8.529 4.402 1.00 89.75 199 ILE A N 1
ATOM 1565 C CA . ILE A 1 199 ? -7.298 7.889 4.819 1.00 89.75 199 ILE A CA 1
ATOM 1566 C C . ILE A 1 199 ? -7.048 6.850 5.921 1.00 89.75 199 ILE A C 1
ATOM 1568 O O . ILE A 1 199 ? -7.776 6.846 6.907 1.00 89.75 199 ILE A O 1
ATOM 1572 N N . CYS A 1 200 ? -6.026 5.993 5.791 1.00 91.12 200 CYS A N 1
ATOM 1573 C CA . CYS A 1 200 ? -5.692 5.010 6.834 1.00 91.12 200 CYS A CA 1
ATOM 1574 C C . CYS A 1 200 ? -5.336 5.706 8.153 1.00 91.12 200 CYS A C 1
ATOM 1576 O O . CYS A 1 200 ? -5.922 5.395 9.184 1.00 91.12 200 CYS A O 1
ATOM 1578 N N . LEU A 1 201 ? -4.495 6.742 8.092 1.00 90.75 201 LEU A N 1
ATOM 1579 C CA . LEU A 1 201 ? -4.119 7.527 9.265 1.00 90.75 201 LEU A CA 1
ATOM 1580 C C . LEU A 1 201 ? -5.327 8.228 9.907 1.00 90.75 201 LEU A C 1
ATOM 1582 O O . LEU A 1 201 ? -5.474 8.207 11.126 1.00 90.75 201 LEU A O 1
ATOM 1586 N N . ALA A 1 202 ? -6.226 8.804 9.103 1.00 93.31 202 ALA A N 1
ATOM 1587 C CA . ALA A 1 202 ? -7.458 9.410 9.601 1.00 93.31 202 ALA A CA 1
ATOM 1588 C C . ALA A 1 202 ? -8.368 8.378 10.289 1.00 93.31 202 ALA A C 1
ATOM 1590 O O . ALA A 1 202 ? -8.913 8.657 11.355 1.00 93.31 202 ALA A O 1
ATOM 1591 N N . LEU A 1 203 ? -8.494 7.173 9.724 1.00 93.88 203 LEU A N 1
ATOM 1592 C CA . LEU A 1 203 ? -9.252 6.076 10.329 1.00 93.88 203 LEU A CA 1
ATOM 1593 C C . LEU A 1 203 ? -8.604 5.584 11.631 1.00 93.88 203 LEU A C 1
ATOM 1595 O O . LEU A 1 203 ? -9.311 5.364 12.609 1.00 93.88 203 LEU A O 1
ATOM 1599 N N . ALA A 1 204 ? -7.277 5.469 11.689 1.00 92.38 204 ALA A N 1
ATOM 1600 C CA . ALA A 1 204 ? -6.569 5.096 12.912 1.00 92.38 204 ALA A CA 1
ATOM 1601 C C . ALA A 1 204 ? -6.777 6.132 14.034 1.00 92.38 204 ALA A C 1
ATOM 1603 O O . ALA A 1 204 ? -7.052 5.758 15.176 1.00 92.38 204 ALA A O 1
ATOM 1604 N N . ILE A 1 205 ? -6.723 7.431 13.708 1.00 93.88 205 ILE A N 1
ATOM 1605 C CA . ILE A 1 205 ? -7.043 8.518 14.650 1.00 93.88 205 ILE A CA 1
ATOM 1606 C C . ILE A 1 205 ? -8.508 8.439 15.092 1.00 93.88 205 ILE A C 1
ATOM 1608 O O . ILE A 1 205 ? -8.797 8.581 16.279 1.00 93.88 205 ILE A O 1
ATOM 1612 N N . LEU A 1 206 ? -9.431 8.169 14.166 1.00 95.25 206 LEU A N 1
ATOM 1613 C CA . LEU A 1 206 ? -10.848 7.991 14.481 1.00 95.25 206 LEU A CA 1
ATOM 1614 C C . LEU A 1 206 ? -11.070 6.827 15.460 1.00 95.25 206 LEU A C 1
ATOM 1616 O O . LEU A 1 206 ? -11.846 6.963 16.402 1.00 95.25 206 LEU A O 1
ATOM 1620 N N . PHE A 1 207 ? -10.371 5.702 15.285 1.00 94.88 207 PHE A N 1
ATOM 1621 C CA . PHE A 1 207 ? -10.461 4.561 16.204 1.00 94.88 207 PHE A CA 1
ATOM 1622 C C . PHE A 1 207 ? -9.917 4.902 17.591 1.00 94.88 207 PHE A C 1
ATOM 1624 O O . PHE A 1 2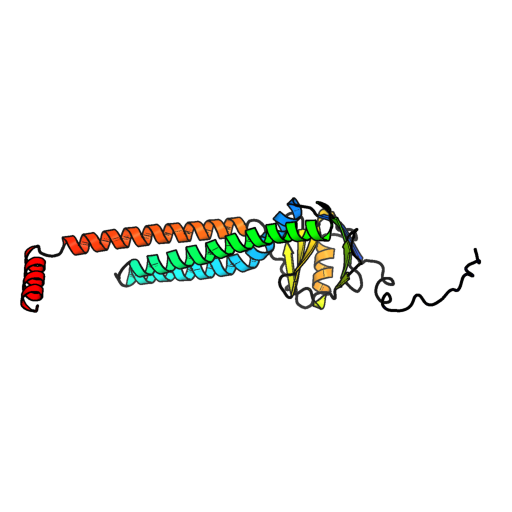07 ? -10.515 4.514 18.593 1.00 94.88 207 PHE A O 1
ATOM 1631 N N . LEU A 1 208 ? -8.829 5.673 17.658 1.00 94.81 208 LEU A N 1
ATOM 1632 C CA . LEU A 1 208 ? -8.296 6.170 18.923 1.00 94.81 208 LEU A CA 1
ATOM 1633 C C . LEU A 1 208 ? -9.286 7.115 19.621 1.00 94.81 208 LEU A C 1
ATOM 1635 O O . LEU A 1 208 ? -9.497 7.004 20.826 1.00 94.81 208 LEU A O 1
ATOM 1639 N N . ALA A 1 209 ? -9.934 8.011 18.876 1.00 94.69 209 ALA A N 1
ATOM 1640 C CA . ALA A 1 209 ? -10.968 8.886 19.422 1.00 94.69 209 ALA A CA 1
ATOM 1641 C C . ALA A 1 209 ? -12.177 8.086 19.942 1.00 94.69 209 ALA A C 1
ATOM 1643 O O . ALA A 1 209 ? -12.661 8.353 21.041 1.00 94.69 209 ALA A O 1
ATOM 1644 N N . ALA A 1 210 ? -12.621 7.066 19.200 1.00 93.12 210 ALA A N 1
ATOM 1645 C CA . ALA A 1 210 ? -13.693 6.167 19.628 1.00 93.12 210 ALA A CA 1
ATOM 1646 C C . ALA A 1 210 ? -13.329 5.396 20.909 1.00 93.12 210 ALA A C 1
ATOM 1648 O O . ALA A 1 210 ? -14.177 5.238 21.787 1.00 93.12 210 ALA A O 1
ATOM 1649 N N . PHE A 1 211 ? -12.066 4.981 21.048 1.00 94.31 211 PHE A N 1
ATOM 1650 C CA . PHE A 1 211 ? -11.549 4.371 22.273 1.00 94.31 211 PHE A CA 1
ATOM 1651 C C . PHE A 1 211 ? -11.641 5.317 23.468 1.00 94.31 211 PHE A C 1
ATOM 1653 O O . PHE A 1 211 ? -12.206 4.945 24.496 1.00 94.31 211 PHE A O 1
ATOM 1660 N N . LEU A 1 212 ? -11.130 6.542 23.325 1.00 94.75 212 LEU A N 1
ATOM 1661 C CA . LEU A 1 212 ? -11.159 7.539 24.395 1.00 94.75 212 LEU A CA 1
ATOM 1662 C C . LEU A 1 212 ? -12.594 7.876 24.812 1.00 94.75 212 LEU A C 1
ATOM 1664 O O . LEU A 1 212 ? -12.883 7.954 26.004 1.00 94.75 212 LEU A O 1
ATOM 1668 N N . LEU A 1 213 ? -13.501 8.012 23.841 1.00 91.75 213 LEU A N 1
ATOM 1669 C CA . LEU A 1 213 ? -14.916 8.254 24.104 1.00 91.75 213 LEU A CA 1
ATOM 1670 C C . LEU A 1 213 ? -15.566 7.076 24.842 1.00 91.75 213 LEU A C 1
ATOM 1672 O O . LEU A 1 213 ? -16.198 7.277 25.876 1.00 91.75 213 LEU A O 1
ATOM 1676 N N . GLY A 1 214 ? -15.386 5.847 24.348 1.00 88.56 214 GLY A N 1
ATOM 1677 C CA . GLY A 1 214 ? -15.927 4.647 24.989 1.00 88.56 214 GLY A CA 1
ATOM 1678 C C . GLY A 1 214 ? -15.403 4.464 26.415 1.00 88.56 214 GLY A C 1
ATOM 1679 O O . GLY A 1 214 ? -16.166 4.130 27.320 1.00 88.56 214 GLY A O 1
ATOM 1680 N N . PHE A 1 215 ? -14.118 4.750 26.639 1.00 90.56 215 PHE A N 1
ATOM 1681 C CA . PHE A 1 215 ? -13.507 4.688 27.963 1.00 90.56 215 PHE A CA 1
ATOM 1682 C C . PHE A 1 215 ? -14.061 5.761 28.911 1.00 90.56 215 PHE A C 1
ATOM 1684 O O . PHE A 1 215 ? -14.397 5.452 30.052 1.00 90.56 215 PHE A O 1
ATOM 1691 N N . ALA A 1 216 ? -14.223 7.002 28.445 1.00 90.19 216 ALA A N 1
ATOM 1692 C CA . ALA A 1 216 ? -14.822 8.070 29.244 1.00 90.19 216 ALA A CA 1
ATOM 1693 C C . ALA A 1 216 ? -16.266 7.737 29.658 1.00 90.19 216 ALA A C 1
ATOM 1695 O O . ALA A 1 216 ? -16.628 7.903 30.823 1.00 90.19 216 ALA A O 1
ATOM 1696 N N . LEU A 1 217 ? -17.070 7.203 28.730 1.00 87.56 217 LEU A N 1
ATOM 1697 C CA . LEU A 1 217 ? -18.438 6.756 29.010 1.00 87.56 217 LEU A CA 1
ATOM 1698 C C . LEU A 1 217 ? -18.470 5.601 30.017 1.00 87.56 217 LEU A C 1
ATOM 1700 O O . LEU A 1 217 ? -19.307 5.598 30.917 1.00 87.56 217 LEU A O 1
ATOM 1704 N N . PHE A 1 218 ? -17.537 4.653 29.909 1.00 88.50 218 PHE A N 1
ATOM 1705 C CA . PHE A 1 218 ? -17.393 3.569 30.878 1.00 88.50 218 PHE A CA 1
ATOM 1706 C C . PHE A 1 218 ? -17.086 4.086 32.289 1.00 88.50 218 PHE A C 1
ATOM 1708 O O . PHE A 1 218 ? -17.734 3.667 33.251 1.00 88.50 218 PHE A O 1
ATOM 1715 N N . VAL A 1 219 ? -16.121 5.002 32.423 1.00 87.81 219 VAL A N 1
ATOM 1716 C CA . VAL A 1 219 ? -15.767 5.600 33.718 1.00 87.81 219 VAL A CA 1
ATOM 1717 C C . VAL A 1 219 ? -16.961 6.353 34.295 1.00 87.81 219 VAL A C 1
ATOM 1719 O O . VAL A 1 219 ? -17.295 6.162 35.463 1.00 87.81 219 VAL A O 1
ATOM 1722 N N . PHE A 1 220 ? -17.646 7.156 33.479 1.00 86.94 220 PHE A N 1
ATOM 1723 C CA . PHE A 1 220 ? -18.819 7.908 33.914 1.00 86.94 220 PHE A CA 1
ATOM 1724 C C . PHE A 1 220 ? -19.952 6.992 34.398 1.00 86.94 220 PHE A C 1
ATOM 1726 O O . PHE A 1 220 ? -20.490 7.203 35.484 1.00 86.94 220 PHE A O 1
ATOM 1733 N N . ASP A 1 221 ? -20.287 5.945 33.638 1.00 84.62 221 ASP A N 1
ATOM 1734 C CA . ASP A 1 221 ? -21.315 4.976 34.033 1.00 84.62 221 ASP A CA 1
ATOM 1735 C C . ASP A 1 221 ? -20.921 4.211 35.307 1.00 84.62 221 ASP A C 1
ATOM 1737 O O . ASP A 1 221 ? -21.748 4.025 36.200 1.00 84.62 221 ASP A O 1
ATOM 1741 N N . SER A 1 222 ? -19.643 3.847 35.447 1.00 84.31 222 SER A N 1
ATOM 1742 C CA . SER A 1 222 ? -19.121 3.182 36.647 1.00 84.31 222 SER A CA 1
ATOM 1743 C C . SER A 1 222 ? -19.233 4.070 37.888 1.00 84.31 222 SER A C 1
ATOM 1745 O O . SER A 1 222 ? -19.694 3.612 38.933 1.00 84.31 222 SER A O 1
ATOM 1747 N N . VAL A 1 223 ? -18.877 5.355 37.772 1.00 85.31 223 VAL A N 1
ATOM 1748 C CA . VAL A 1 223 ? -19.018 6.338 38.860 1.00 85.31 223 VAL A CA 1
ATOM 1749 C C . VAL A 1 223 ? -20.491 6.563 39.201 1.00 85.31 223 VAL A C 1
ATOM 1751 O O . VAL A 1 223 ? -20.847 6.557 40.379 1.00 85.31 223 VAL A O 1
ATOM 1754 N N . ARG A 1 224 ? -21.367 6.702 38.197 1.00 82.56 224 ARG A N 1
ATOM 1755 C CA . ARG A 1 224 ? -22.816 6.851 38.407 1.00 82.56 224 ARG A CA 1
ATOM 1756 C C . ARG A 1 224 ? -23.397 5.654 39.160 1.00 82.56 224 ARG A C 1
ATOM 1758 O O . ARG A 1 224 ? -24.144 5.846 40.115 1.00 82.56 224 ARG A O 1
ATOM 1765 N N . LYS A 1 225 ? -23.040 4.432 38.755 1.00 81.62 225 LYS A N 1
ATOM 1766 C CA . LYS A 1 225 ? -23.470 3.192 39.419 1.00 81.62 225 LYS A CA 1
ATOM 1767 C C . LYS A 1 225 ? -22.947 3.111 40.852 1.00 81.62 225 LYS A C 1
ATOM 1769 O O . LYS A 1 225 ? -23.722 2.795 41.744 1.00 81.62 225 LYS A O 1
ATOM 1774 N N . ALA A 1 226 ? -21.681 3.455 41.092 1.00 79.50 226 ALA A N 1
ATOM 1775 C CA . ALA A 1 226 ? -21.104 3.486 42.438 1.00 79.50 226 ALA A CA 1
ATOM 1776 C C . ALA A 1 226 ? -21.781 4.526 43.352 1.00 79.50 226 ALA A C 1
ATOM 1778 O O . ALA A 1 226 ? -22.023 4.246 44.522 1.00 79.50 226 ALA A O 1
ATOM 1779 N N . ALA A 1 227 ? -22.135 5.701 42.823 1.00 77.12 227 ALA A N 1
ATOM 1780 C CA . ALA A 1 227 ? -22.838 6.747 43.569 1.00 77.12 227 ALA A CA 1
ATOM 1781 C C . ALA A 1 227 ? -24.311 6.407 43.866 1.00 77.12 227 ALA A C 1
ATOM 1783 O O . ALA A 1 227 ? -24.881 6.941 44.816 1.00 77.12 227 ALA A O 1
ATOM 1784 N N . ALA A 1 228 ? -24.924 5.526 43.070 1.00 73.31 228 ALA A N 1
ATOM 1785 C CA . ALA A 1 228 ? -26.292 5.052 43.269 1.00 73.31 228 ALA A CA 1
ATOM 1786 C C . ALA A 1 228 ? -26.412 3.936 44.327 1.00 73.31 228 ALA A C 1
ATOM 1788 O O . ALA A 1 228 ? -27.530 3.601 44.717 1.00 73.31 228 ALA A O 1
ATOM 1789 N N . TYR A 1 229 ? -25.296 3.373 44.813 1.00 62.25 229 TYR A N 1
ATOM 1790 C CA . TYR A 1 229 ? -25.337 2.409 45.912 1.00 62.25 229 TYR A CA 1
ATOM 1791 C C . TYR A 1 229 ? -25.703 3.109 47.230 1.00 62.25 229 TYR A C 1
ATOM 1793 O O . TYR A 1 229 ? -25.043 4.079 47.622 1.00 62.25 229 TYR A O 1
ATOM 1801 N N . PRO A 1 230 ? -26.722 2.625 47.965 1.00 62.34 230 PRO A N 1
ATOM 1802 C CA . PRO A 1 230 ? -27.048 3.181 49.266 1.00 62.34 230 PRO A CA 1
ATOM 1803 C C . PRO A 1 230 ? -25.873 2.945 50.224 1.00 62.34 230 PRO A C 1
ATOM 1805 O O . PRO A 1 230 ? -25.434 1.811 50.420 1.00 62.34 230 PRO A O 1
ATOM 1808 N N . LYS A 1 231 ? -25.376 4.023 50.851 1.00 59.84 231 LYS A N 1
ATOM 1809 C CA . LYS A 1 231 ? -24.213 4.018 51.767 1.00 59.84 231 LYS A CA 1
ATOM 1810 C C . LYS A 1 231 ? -24.241 2.892 52.818 1.00 59.84 231 LYS A C 1
ATOM 1812 O O . LYS A 1 231 ? -23.183 2.414 53.204 1.00 59.84 231 LYS A O 1
ATOM 1817 N N . GLY A 1 232 ? -25.425 2.440 53.239 1.00 59.16 232 GLY A N 1
ATOM 1818 C CA . GLY A 1 232 ? -25.589 1.373 54.234 1.00 59.16 232 GLY A CA 1
ATOM 1819 C C . GLY A 1 232 ? -25.454 -0.070 53.720 1.00 59.16 232 GLY A C 1
ATOM 1820 O O . GLY A 1 232 ? -25.279 -0.974 54.535 1.00 59.16 232 GLY A O 1
ATOM 1821 N N . GLU A 1 233 ? -25.528 -0.336 52.411 1.00 60.47 233 GLU A N 1
ATOM 1822 C CA . GLU A 1 233 ? -25.331 -1.700 51.878 1.00 60.47 233 GLU A CA 1
ATOM 1823 C C . GLU A 1 233 ? -23.858 -2.055 51.688 1.00 60.47 233 GLU A C 1
ATOM 1825 O O . GLU A 1 233 ? -23.473 -3.199 51.924 1.00 60.47 233 GLU A O 1
ATOM 1830 N N . ILE A 1 234 ? -23.025 -1.076 51.329 1.00 62.91 234 ILE A N 1
ATOM 1831 C CA . ILE A 1 234 ? -21.577 -1.275 51.191 1.00 62.91 234 ILE A CA 1
ATOM 1832 C C . ILE A 1 234 ? -20.973 -1.632 52.554 1.00 62.91 234 ILE A C 1
ATOM 1834 O O . ILE A 1 234 ? -20.225 -2.603 52.647 1.00 62.91 234 ILE A O 1
ATOM 1838 N N . GLU A 1 235 ? -21.359 -0.924 53.622 1.00 58.62 235 GLU A N 1
ATOM 1839 C CA . GLU A 1 235 ? -20.958 -1.266 54.994 1.00 58.62 235 GLU A CA 1
ATOM 1840 C C . GLU A 1 235 ? -21.446 -2.655 55.411 1.00 58.62 235 GLU A C 1
ATOM 1842 O O . GLU A 1 235 ? -20.674 -3.413 55.994 1.00 58.62 235 GLU A O 1
ATOM 1847 N N . LYS A 1 236 ? -22.689 -3.036 55.075 1.00 59.25 236 LYS A N 1
ATOM 1848 C CA . LYS A 1 236 ? -23.209 -4.383 55.366 1.00 59.25 236 LYS A CA 1
ATOM 1849 C C . LYS A 1 236 ? -22.441 -5.476 54.627 1.00 59.25 236 LYS A C 1
ATOM 1851 O O . LYS A 1 236 ? -22.119 -6.486 55.244 1.00 59.25 236 LYS A O 1
ATOM 1856 N N . MET A 1 237 ? -22.124 -5.292 53.346 1.00 62.69 237 MET A N 1
ATOM 1857 C CA . MET A 1 237 ? -21.339 -6.272 52.589 1.00 62.69 237 MET A CA 1
ATOM 1858 C C . MET A 1 237 ? -19.901 -6.382 53.104 1.00 62.69 237 MET A C 1
ATOM 1860 O O . MET A 1 237 ? -19.392 -7.495 53.223 1.00 62.69 237 MET A O 1
ATOM 1864 N N . LEU A 1 238 ? -19.275 -5.265 53.491 1.00 65.19 238 LEU A N 1
ATOM 1865 C CA . LEU A 1 238 ? -17.944 -5.268 54.106 1.00 65.19 238 LEU A CA 1
ATOM 1866 C C . LEU A 1 238 ? -17.950 -5.966 55.472 1.00 65.19 238 LEU A C 1
ATOM 1868 O O . LEU A 1 238 ? -17.060 -6.764 55.747 1.00 65.19 238 LEU A O 1
ATOM 1872 N N . LEU A 1 239 ? -18.975 -5.730 56.298 1.00 62.81 239 LEU A N 1
ATOM 1873 C CA . LEU A 1 239 ? -19.153 -6.407 57.588 1.00 62.81 239 LEU A CA 1
ATOM 1874 C C . LEU A 1 239 ? -19.420 -7.909 57.441 1.00 62.81 239 LEU A C 1
ATOM 1876 O O . LEU A 1 239 ? -18.963 -8.689 58.272 1.00 62.81 239 LEU A O 1
ATOM 1880 N N . ILE A 1 240 ? -20.166 -8.322 56.414 1.00 72.75 240 ILE A N 1
ATOM 1881 C CA . ILE A 1 240 ? -20.412 -9.741 56.123 1.00 72.75 240 ILE A CA 1
ATOM 1882 C C . ILE A 1 240 ? -19.119 -10.413 55.647 1.00 72.75 240 ILE A C 1
ATOM 1884 O O . ILE A 1 240 ? -18.791 -11.492 56.132 1.00 72.75 240 ILE A O 1
ATOM 1888 N N . ALA A 1 241 ? -18.352 -9.762 54.769 1.00 68.31 241 ALA A N 1
ATOM 1889 C CA . ALA A 1 241 ? -17.063 -10.271 54.304 1.00 68.31 241 ALA A CA 1
ATOM 1890 C C . ALA A 1 241 ? -16.027 -10.375 55.440 1.00 68.31 241 ALA A C 1
ATOM 1892 O O . ALA A 1 241 ? -15.301 -11.360 55.507 1.00 68.31 241 ALA A O 1
ATOM 1893 N N . LEU A 1 242 ? -16.003 -9.411 56.370 1.00 67.06 242 LEU A N 1
ATOM 1894 C CA . LEU A 1 242 ? -15.140 -9.447 57.560 1.00 67.06 242 LEU A CA 1
ATOM 1895 C C . LEU A 1 242 ? -15.556 -10.499 58.598 1.00 67.06 242 LEU A C 1
ATOM 1897 O O . LEU A 1 242 ? -14.717 -10.914 59.384 1.00 67.06 242 LEU A O 1
ATOM 1901 N N . LYS A 1 243 ? -16.829 -10.915 58.630 1.00 61.22 243 LYS A N 1
ATOM 1902 C CA . LYS A 1 243 ? -17.318 -11.997 59.509 1.00 61.22 243 LYS A CA 1
ATOM 1903 C C . LYS A 1 243 ? -17.101 -13.402 58.938 1.00 61.22 243 LYS A C 1
ATOM 1905 O O . LYS A 1 243 ? -17.309 -14.373 59.658 1.00 61.22 243 LYS A O 1
ATOM 1910 N N . LEU A 1 244 ? -16.765 -13.507 57.653 1.00 60.84 244 LEU A N 1
ATOM 1911 C CA . LEU A 1 244 ? -16.489 -14.768 56.952 1.00 60.84 244 LEU A CA 1
ATOM 1912 C C . LEU A 1 244 ? -14.983 -15.089 56.864 1.00 60.84 244 LEU A C 1
ATOM 1914 O O . LEU A 1 244 ? -14.624 -16.120 56.297 1.00 60.84 244 LEU A O 1
ATOM 1918 N N . LEU A 1 245 ? -14.134 -14.214 57.412 1.00 53.66 245 LEU A N 1
ATOM 1919 C CA . LEU A 1 245 ? -12.688 -14.365 57.602 1.00 53.66 245 LEU A CA 1
ATOM 1920 C C . LEU A 1 245 ? -12.399 -14.699 59.070 1.00 53.66 245 LEU A C 1
ATOM 1922 O O . LEU A 1 245 ? -11.488 -15.522 59.300 1.00 53.66 245 LEU A O 1
#

Radius of gyration: 29.36 Å; chains: 1; bounding box: 87×31×91 Å

Secondary structure (DSSP, 8-state):
------------SS-TTSSSS--SEEEEEEE-HHHHHHHTTTTHHHHHHHHHHHHHHHHHHHHHHHHHT--THHHHHHHHHHHHHHHHHHHHHHHHHHHHHHHHHHHHSSS-EEEEEEESSSEEEEESSS--EEE-GGG--EEEE-SSEEEEEPGGG-EEEEEGGGEESS-HHHHHHHHHHH-TTS-S--EE-TTHHHHHHHHHHHHHHHHHHHHHHHHHHHHHHHHTS-HHHHHHHHHHHHH--